Protein AF-A0A1H0XN33-F1 (afdb_monomer)

Foldseek 3Di:
DDDPPDPPPPCPPLLCVQQPPDDPVSLQVSLLVLLCCLQVHDLAPVSNVSNVSVVVCCVVPNCVSNLVSLVSYDCLGSSNLVNLLVVLLVVLVVCLQLLLQLLQQLCVVVVVLCVLLPQDPPRHSVSSNVSSVVLVVCSNVNVVLSSLSSQLSSLLSSLRSLLVVLVPDDPVCNDPVVVVSNVVSVVSNSSSVSSNSNSVVVVVVVVVVVVDPPVVSVVVSVVVNVVVVVVVVVVVPPDDDDDDDDDDDDDDDDDDD

Solvent-accessible surface area (backbone atoms only — not comparable to full-atom values): 14020 Å² total; per-residue (Å²): 135,83,76,81,81,70,80,75,89,66,61,62,67,67,52,40,71,59,32,49,90,64,56,75,65,51,30,42,50,32,23,40,49,54,40,44,37,64,57,75,46,57,82,49,72,69,42,41,53,52,43,52,49,55,50,50,48,29,72,76,67,32,64,63,60,60,34,60,59,12,65,84,31,57,60,66,36,64,15,16,27,54,26,50,52,50,53,53,40,52,52,35,72,75,38,26,62,62,44,18,52,20,32,56,54,6,32,79,79,34,56,71,37,39,68,55,33,57,60,51,87,77,57,39,40,65,38,49,46,50,40,50,52,48,35,56,50,26,34,79,69,58,44,43,41,61,26,26,43,21,52,17,23,41,30,40,24,28,22,48,9,46,51,50,56,54,72,72,47,62,79,93,59,40,66,73,55,38,54,52,50,50,54,51,25,52,50,29,42,52,51,16,54,25,20,42,49,27,23,53,50,50,50,50,54,58,54,52,54,72,70,52,58,73,69,62,56,55,51,51,48,55,51,51,55,52,50,53,54,56,50,55,60,64,65,69,71,79,81,84,92,87,85,84,88,84,86,80,90,83,86,87,89,85,92,85,136

pLDDT: mean 74.69, std 16.42, range [34.97, 95.69]

Radius of gyration: 27.7 Å; Cα contacts (8 Å, |Δi|>4): 250; chains: 1; bounding box: 95×48×85 Å

Sequence (257 aa):
MERPRRPAYLETGALDALRGGGDPAEREESAQATARLLVQGARSARDAEVVARLVRLADEHGLEVLAQLWADAPPDSLAGALWRLYALRQWVHADPLGASRQFAEGRRRAPVLEAVAGVADPPGPDEVRALVDAVLHGVARGDVATTFERAAAFARVVAVGRAALAADAPAEHARAEGDDVTRSAVRLVRTAEHLEAAARQLRLELGSDFVRPREERATATAADDAADDAADDAEGHTGDGAGDDRGADGTPPPPGG

Secondary structure (DSSP, 8-state):
-PPP-PPP---HHHHHHHH-SS-HHHHHHHHHHHHHHHHH--SSHHHHHHHHHHHHHHHHH-HHHHHHHHTTS-TTSHHHHHHHHHHHHHHHHH-HHHHHHHHHHHHTT-HHHHHHHT--SS--HHHHHHHHHHHHHHHHTT-HHHHHHHHHHHHHHHHHHHHHHHHTS-GGGHHHHHHHHHHHHHHHHHHHHHHHHHHHHHHHHHHHHHHS-HHHHHHHHHHHHHHHHHHHHHHTTSS------------------

Mean predicted aligned error: 13.96 Å

Structure (mmCIF, N/CA/C/O backbone):
data_AF-A0A1H0XN33-F1
#
_entry.id   AF-A0A1H0XN33-F1
#
loop_
_atom_site.group_PDB
_atom_site.id
_atom_site.type_symbol
_atom_site.label_atom_id
_atom_site.label_alt_id
_atom_site.label_comp_id
_atom_site.label_asym_id
_atom_site.label_entity_id
_atom_site.label_seq_id
_atom_site.pdbx_PDB_ins_code
_atom_site.Cartn_x
_atom_site.Cartn_y
_atom_site.Cartn_z
_atom_site.occupancy
_atom_site.B_iso_or_equiv
_atom_site.auth_seq_id
_atom_site.auth_comp_id
_atom_site.auth_asym_id
_atom_site.auth_atom_id
_atom_site.pdbx_PDB_model_num
ATOM 1 N N . MET A 1 1 ? -7.621 15.010 -26.216 1.00 36.06 1 MET A N 1
ATOM 2 C CA . MET A 1 1 ? -6.904 15.644 -25.091 1.00 36.06 1 MET A CA 1
ATOM 3 C C . MET A 1 1 ? -7.826 15.598 -23.896 1.00 36.06 1 MET A C 1
ATOM 5 O O . MET A 1 1 ? -8.802 16.337 -23.846 1.00 36.06 1 MET A O 1
ATOM 9 N N . GLU A 1 2 ? -7.597 14.616 -23.034 1.00 38.72 2 GLU A N 1
ATOM 10 C CA . GLU A 1 2 ? -8.441 14.328 -21.882 1.00 38.72 2 GLU A CA 1
ATOM 11 C C . GLU A 1 2 ? -8.182 15.378 -20.805 1.00 38.72 2 GLU A C 1
ATOM 13 O O . GLU A 1 2 ? -7.040 15.675 -20.453 1.00 38.72 2 GLU A O 1
ATOM 18 N N . ARG A 1 3 ? -9.256 16.036 -20.378 1.00 36.81 3 ARG A N 1
ATOM 19 C CA . ARG A 1 3 ? -9.214 17.137 -19.422 1.00 36.81 3 ARG A CA 1
ATOM 20 C C . ARG A 1 3 ? -8.734 16.564 -18.081 1.00 36.81 3 ARG A C 1
ATOM 22 O O . ARG A 1 3 ? -9.338 15.590 -17.630 1.00 36.81 3 ARG A O 1
ATOM 29 N N . PRO A 1 4 ? -7.698 17.122 -17.432 1.00 47.50 4 PRO A N 1
ATOM 30 C CA . PRO A 1 4 ? -7.262 16.628 -16.133 1.00 47.50 4 PRO A CA 1
ATOM 31 C C . PRO A 1 4 ? -8.442 16.684 -15.159 1.00 47.50 4 PRO A C 1
ATOM 33 O O . PRO A 1 4 ? -9.059 17.741 -14.984 1.00 47.50 4 PRO A O 1
ATOM 36 N N . ARG A 1 5 ? -8.794 15.528 -14.577 1.00 48.06 5 ARG A N 1
ATOM 37 C CA . ARG A 1 5 ? -9.794 15.441 -13.511 1.00 48.06 5 ARG A CA 1
ATOM 38 C C . ARG A 1 5 ? -9.295 16.304 -12.361 1.00 48.06 5 ARG A C 1
ATOM 40 O O . ARG A 1 5 ? -8.296 15.994 -11.722 1.00 48.06 5 ARG A O 1
ATOM 47 N N . ARG A 1 6 ? -9.970 17.432 -12.154 1.00 34.97 6 ARG A N 1
ATOM 48 C CA . ARG A 1 6 ? -9.789 18.281 -10.980 1.00 34.97 6 ARG A CA 1
ATOM 49 C C . ARG A 1 6 ? -10.105 17.410 -9.755 1.00 34.97 6 ARG A C 1
ATOM 51 O O . ARG A 1 6 ? -11.133 16.731 -9.812 1.00 34.97 6 ARG A O 1
ATOM 58 N N . PRO A 1 7 ? -9.270 17.390 -8.700 1.00 43.16 7 PRO A N 1
ATOM 59 C CA . PRO A 1 7 ? -9.585 16.629 -7.501 1.00 43.16 7 PRO A CA 1
ATOM 60 C C . PRO A 1 7 ? -10.948 17.102 -7.008 1.00 43.16 7 PRO A C 1
ATOM 62 O O . PRO A 1 7 ? -11.172 18.312 -6.877 1.00 43.16 7 PRO A O 1
ATOM 65 N N . ALA A 1 8 ? -11.877 16.167 -6.829 1.00 51.16 8 ALA A N 1
ATOM 66 C CA . ALA A 1 8 ? -13.108 16.469 -6.132 1.00 51.16 8 ALA A CA 1
ATOM 67 C C . ALA A 1 8 ? -12.698 16.981 -4.748 1.00 51.16 8 ALA A C 1
ATOM 69 O O . ALA A 1 8 ? -11.945 16.319 -4.037 1.00 51.16 8 ALA A O 1
ATOM 70 N N . TYR A 1 9 ? -13.135 18.191 -4.408 1.00 46.75 9 TYR A N 1
ATOM 71 C CA . TYR A 1 9 ? -13.193 18.651 -3.027 1.00 46.75 9 TYR A CA 1
ATOM 72 C C . TYR A 1 9 ? -14.138 17.683 -2.296 1.00 46.75 9 TYR A C 1
ATOM 74 O O . TYR A 1 9 ? -15.341 17.918 -2.241 1.00 46.75 9 TYR A O 1
ATOM 82 N N . LEU A 1 10 ? -13.626 16.523 -1.883 1.00 47.12 10 LEU A N 1
ATOM 83 C CA . LEU A 1 10 ? -14.387 15.501 -1.174 1.00 47.12 10 LEU A CA 1
ATOM 84 C C . LEU A 1 10 ? -14.546 15.943 0.277 1.00 47.12 10 LEU A C 1
ATOM 86 O O . LEU A 1 10 ? -13.590 16.410 0.891 1.00 47.12 10 LEU A O 1
ATOM 90 N N . GLU A 1 11 ? -15.785 15.822 0.750 1.00 53.06 11 GLU A N 1
ATOM 91 C CA . GLU A 1 11 ? -16.299 15.982 2.111 1.00 53.06 11 GLU A CA 1
ATOM 92 C C . GLU A 1 11 ? -15.267 16.303 3.200 1.00 53.06 11 GLU A C 1
ATOM 94 O O . GLU A 1 11 ? -14.913 15.468 4.035 1.00 53.06 11 GLU A O 1
ATOM 99 N N . THR A 1 12 ? -14.839 17.564 3.245 1.00 55.31 12 THR A N 1
ATOM 100 C CA . THR A 1 12 ? -14.015 18.100 4.333 1.00 55.31 12 THR A CA 1
ATOM 101 C C . THR A 1 12 ? -14.648 17.789 5.696 1.00 55.31 12 THR A C 1
ATOM 103 O O . THR A 1 12 ? -13.951 17.363 6.599 1.00 55.31 12 THR A O 1
ATOM 106 N N . GLY A 1 13 ? -15.982 17.832 5.818 1.00 56.66 13 GLY A N 1
ATOM 107 C CA . GLY A 1 13 ? -16.675 17.557 7.083 1.00 56.66 13 GLY A CA 1
ATOM 108 C C . GLY A 1 13 ? -16.577 16.114 7.605 1.00 56.66 13 GLY A C 1
ATOM 109 O O . GLY A 1 13 ? -16.401 15.921 8.806 1.00 56.66 13 GLY A O 1
ATOM 110 N N . ALA A 1 14 ? -16.672 15.092 6.744 1.00 59.72 14 ALA A N 1
ATOM 111 C CA . ALA A 1 14 ? -16.605 13.695 7.187 1.00 59.72 14 ALA A CA 1
ATOM 112 C C . ALA A 1 14 ? -15.178 13.295 7.586 1.00 59.72 14 ALA A C 1
ATOM 114 O O . ALA A 1 14 ? -14.989 12.613 8.595 1.00 59.72 14 ALA A O 1
ATOM 115 N N . LEU A 1 15 ? -14.187 13.764 6.821 1.00 62.31 15 LEU A N 1
ATOM 116 C CA . LEU A 1 15 ? -12.768 13.584 7.116 1.00 62.31 15 LEU A CA 1
ATOM 117 C C . LEU A 1 15 ? -12.312 14.402 8.326 1.00 62.31 15 LEU A C 1
ATOM 119 O O . LEU A 1 15 ? -11.560 13.874 9.136 1.00 62.31 15 LEU A O 1
ATOM 123 N N . ASP A 1 16 ? -12.763 15.646 8.484 1.00 67.12 16 ASP A N 1
ATOM 124 C CA . ASP A 1 16 ? -12.385 16.498 9.621 1.00 67.12 16 ASP A CA 1
ATOM 125 C C . ASP A 1 16 ? -12.958 15.963 10.936 1.00 67.12 16 ASP A C 1
ATOM 127 O O . ASP A 1 16 ? -12.271 15.968 11.956 1.00 67.12 16 ASP A O 1
ATOM 131 N N . ALA A 1 17 ? -14.175 15.409 10.903 1.00 65.50 17 ALA A N 1
ATOM 132 C CA . ALA A 1 17 ? -14.757 14.720 12.053 1.00 65.50 17 ALA A CA 1
ATOM 133 C C . ALA A 1 17 ? -13.954 13.474 12.470 1.00 65.50 17 ALA A C 1
ATOM 135 O O . ALA A 1 17 ? -13.960 13.116 13.643 1.00 65.50 17 ALA A O 1
ATOM 136 N N . LEU A 1 18 ? -13.273 12.814 11.525 1.00 63.72 18 LEU A N 1
ATOM 137 C CA . LEU A 1 18 ? -12.385 11.681 11.800 1.00 63.72 18 LEU A CA 1
ATOM 138 C C . LEU A 1 18 ? -10.990 12.144 12.237 1.00 63.72 18 LEU A C 1
ATOM 140 O O . LEU A 1 18 ? -10.456 11.597 13.193 1.00 63.72 18 LEU A O 1
ATOM 144 N N . ARG A 1 19 ? -10.411 13.156 11.578 1.00 65.56 19 ARG A N 1
ATOM 145 C CA . ARG A 1 19 ? -9.060 13.693 11.836 1.00 65.56 19 ARG A CA 1
ATOM 146 C C . ARG A 1 19 ? -8.909 14.380 13.191 1.00 65.56 19 ARG A C 1
ATOM 148 O O . ARG A 1 19 ? -7.787 14.464 13.673 1.00 65.56 19 ARG A O 1
ATOM 155 N N . GLY A 1 20 ? -10.004 14.864 13.774 1.00 58.66 20 GLY A N 1
ATOM 156 C CA . GLY A 1 20 ? -9.951 15.778 14.911 1.00 58.66 20 GLY A CA 1
ATOM 157 C C . GLY A 1 20 ? -9.587 17.184 14.430 1.00 58.66 20 GLY A C 1
ATOM 158 O O . GLY A 1 20 ? -8.596 17.394 13.728 1.00 58.66 20 GLY A O 1
ATOM 159 N N . GLY A 1 21 ? -10.432 18.164 14.742 1.00 57.47 21 GLY A N 1
ATOM 160 C CA . GLY A 1 21 ? -10.188 19.561 14.393 1.00 57.47 21 GLY A CA 1
ATOM 161 C C . GLY A 1 21 ? -9.172 20.182 15.345 1.00 57.47 21 GLY A C 1
ATOM 162 O O . GLY A 1 21 ? -9.578 20.862 16.281 1.00 57.47 21 GLY A O 1
ATOM 163 N N . GLY A 1 22 ? -7.878 19.956 15.111 1.00 63.69 22 GLY A N 1
ATOM 164 C CA . GLY A 1 22 ? -6.835 20.426 16.020 1.00 63.69 22 GLY A CA 1
ATOM 165 C C . GLY A 1 22 ? -5.423 20.476 15.446 1.00 63.69 22 GLY A C 1
ATOM 166 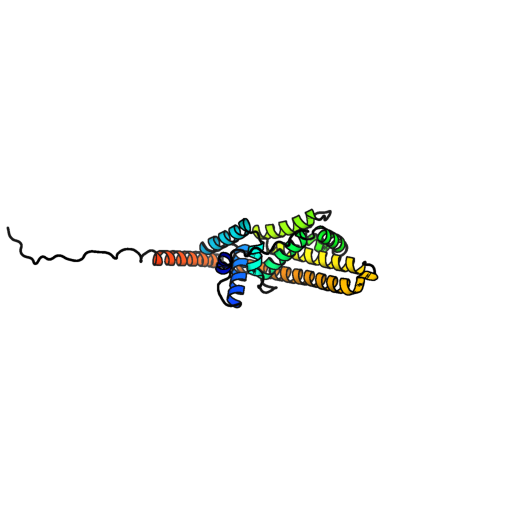O O . GLY A 1 22 ? -5.212 20.487 14.228 1.00 63.69 22 GLY A O 1
ATOM 167 N N . ASP A 1 23 ? -4.449 20.607 16.345 1.00 79.75 23 ASP A N 1
ATOM 168 C CA . ASP A 1 23 ? -3.036 20.806 16.021 1.00 79.75 23 ASP A CA 1
ATOM 169 C C . ASP A 1 23 ? -2.400 19.568 15.329 1.00 79.75 23 ASP A C 1
ATOM 171 O O . ASP A 1 23 ? -3.045 18.530 15.160 1.00 79.75 23 ASP A O 1
ATOM 175 N N . PRO A 1 24 ? -1.154 19.645 14.818 1.00 80.12 24 PRO A N 1
ATOM 176 C CA . PRO A 1 24 ? -0.525 18.509 14.141 1.00 80.12 24 PRO A CA 1
ATOM 177 C C . PRO A 1 24 ? -0.445 17.225 14.980 1.00 80.12 24 PRO A C 1
ATOM 179 O O . PRO A 1 24 ? -0.540 16.147 14.400 1.00 80.12 24 PRO A O 1
ATOM 182 N N . ALA A 1 25 ? -0.304 17.327 16.305 1.00 83.94 25 ALA A N 1
ATOM 183 C CA . ALA A 1 25 ? -0.173 16.161 17.172 1.00 83.94 25 ALA A CA 1
ATOM 184 C C . ALA A 1 25 ? -1.506 15.412 17.296 1.00 83.94 25 ALA A C 1
ATOM 186 O O . ALA A 1 25 ? -1.532 14.190 17.164 1.00 83.94 25 ALA A O 1
ATOM 187 N N . GLU A 1 26 ? -2.616 16.137 17.444 1.00 82.25 26 GLU A N 1
ATOM 188 C CA . GLU A 1 26 ? -3.956 15.537 17.479 1.00 82.25 26 GLU A CA 1
ATOM 189 C C . GLU A 1 26 ? -4.294 14.816 16.164 1.00 82.25 26 GLU A C 1
ATOM 191 O O . GLU A 1 26 ? -4.856 13.717 16.168 1.00 82.25 26 GLU A O 1
ATOM 196 N N . ARG A 1 27 ? -3.886 15.387 15.022 1.00 81.69 27 ARG A N 1
ATOM 197 C CA . ARG A 1 27 ? -4.084 14.757 13.705 1.00 81.69 27 ARG A CA 1
ATOM 198 C C . ARG A 1 27 ? -3.279 13.468 13.550 1.00 81.69 27 ARG A C 1
ATOM 200 O O . ARG A 1 27 ? -3.789 12.495 12.994 1.00 81.69 27 ARG A O 1
ATOM 207 N N . GLU A 1 28 ? -2.036 13.446 14.026 1.00 85.50 28 GLU A N 1
ATOM 208 C CA . GLU A 1 28 ? -1.200 12.238 14.023 1.00 85.50 28 GLU A CA 1
ATOM 209 C C . GLU A 1 28 ? -1.765 11.154 14.950 1.00 85.50 28 GLU A C 1
ATOM 211 O O . GLU A 1 28 ? -1.820 9.980 14.568 1.00 85.50 28 GLU A O 1
ATOM 216 N N . GLU A 1 29 ? -2.231 11.537 16.141 1.00 86.31 29 GLU A N 1
ATOM 217 C CA . GLU A 1 29 ? -2.856 10.620 17.093 1.00 86.31 29 GLU A CA 1
ATOM 218 C C . GLU A 1 29 ? -4.136 10.008 16.519 1.00 86.31 29 GLU A C 1
ATOM 220 O O . GLU A 1 29 ? -4.286 8.783 16.532 1.00 86.31 29 GLU A O 1
ATOM 225 N N . SER A 1 30 ? -5.012 10.824 15.927 1.00 86.94 30 SER A N 1
ATOM 226 C CA . SER A 1 30 ? -6.216 10.345 15.241 1.00 86.94 30 SER A CA 1
ATOM 227 C C . SER A 1 30 ? -5.881 9.402 14.077 1.00 86.94 30 SER A C 1
ATOM 229 O O . SER A 1 30 ? -6.459 8.313 13.954 1.00 86.94 30 SER A O 1
ATOM 231 N N . ALA A 1 31 ? -4.905 9.762 13.238 1.00 87.75 31 ALA A N 1
ATOM 232 C CA . ALA A 1 31 ? -4.461 8.917 12.133 1.00 87.75 31 ALA A CA 1
ATOM 233 C C . ALA A 1 31 ? -3.999 7.542 12.638 1.00 87.75 31 ALA A C 1
ATOM 235 O O . ALA A 1 31 ? -4.395 6.505 12.099 1.00 87.75 31 ALA A O 1
ATOM 236 N N . GLN A 1 32 ? -3.205 7.517 13.708 1.00 88.00 32 GLN A N 1
ATOM 237 C CA . GLN A 1 32 ? -2.721 6.280 14.308 1.00 88.00 32 GLN A CA 1
ATOM 238 C C . GLN A 1 32 ? -3.840 5.489 15.005 1.00 88.00 32 GLN A C 1
ATOM 240 O O . GLN A 1 32 ? -3.864 4.260 14.905 1.00 88.00 32 GLN A O 1
ATOM 245 N N . ALA A 1 33 ? -4.776 6.154 15.685 1.00 87.44 33 ALA A N 1
ATOM 246 C CA . ALA A 1 33 ? -5.916 5.518 16.345 1.00 87.44 33 ALA A CA 1
ATOM 247 C C . ALA A 1 33 ? -6.840 4.831 15.331 1.00 87.44 33 ALA A C 1
ATOM 249 O O . ALA A 1 33 ? -7.131 3.642 15.460 1.00 87.44 33 ALA A O 1
ATOM 250 N N . THR A 1 34 ? -7.223 5.535 14.266 1.00 87.00 34 THR A N 1
ATOM 251 C CA . THR A 1 34 ? -8.056 4.974 13.189 1.00 87.00 34 THR A CA 1
ATOM 252 C C . THR A 1 34 ? -7.369 3.823 12.45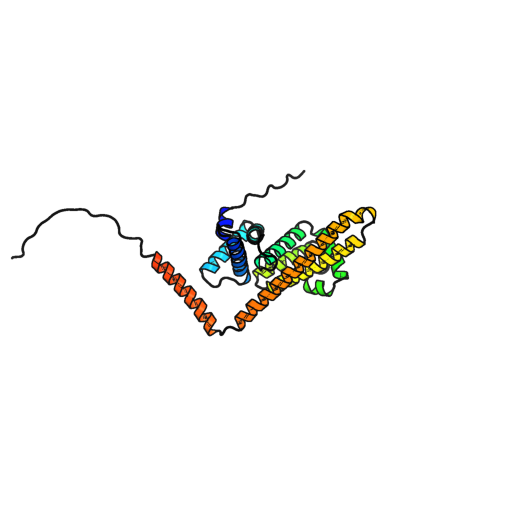2 1.00 87.00 34 THR A C 1
ATOM 254 O O . THR A 1 34 ? -8.005 2.808 12.165 1.00 87.00 34 THR A O 1
ATOM 257 N N . ALA A 1 35 ? -6.060 3.924 12.203 1.00 87.75 35 ALA A N 1
ATOM 258 C CA . ALA A 1 35 ? -5.272 2.835 11.630 1.00 87.75 35 ALA A CA 1
ATOM 259 C C . ALA A 1 35 ? -5.270 1.585 12.526 1.00 87.75 35 ALA A C 1
ATOM 261 O O . ALA A 1 35 ? -5.437 0.469 12.032 1.00 87.75 35 ALA A O 1
ATOM 262 N N . ARG A 1 36 ? -5.112 1.758 13.845 1.00 87.12 36 ARG A N 1
ATOM 263 C CA . ARG A 1 36 ? -5.167 0.647 14.809 1.00 87.12 36 ARG A CA 1
ATOM 264 C C . ARG A 1 36 ? -6.539 -0.007 14.842 1.00 87.12 36 ARG A C 1
ATOM 266 O O . ARG A 1 36 ? -6.595 -1.228 14.762 1.00 87.12 36 ARG A O 1
ATOM 273 N N . LEU A 1 37 ? -7.614 0.778 14.893 1.00 85.50 37 LEU A N 1
ATOM 274 C CA . LEU A 1 37 ? -8.985 0.257 14.900 1.00 85.50 37 LEU A CA 1
ATOM 275 C C . LEU A 1 37 ? -9.283 -0.610 13.672 1.00 85.50 37 LEU A C 1
ATOM 277 O O . LEU A 1 37 ? -9.865 -1.683 13.800 1.00 85.50 37 LEU A O 1
ATOM 281 N N . LEU A 1 38 ? -8.827 -0.195 12.487 1.00 81.00 38 LEU A N 1
ATOM 282 C CA . LEU A 1 38 ? -9.003 -0.987 11.265 1.00 81.00 38 LEU A CA 1
ATOM 283 C C . LEU A 1 38 ? -8.190 -2.286 11.253 1.00 81.00 38 LEU A C 1
ATOM 285 O O . LEU A 1 38 ? -8.623 -3.269 10.661 1.00 81.00 38 LEU A O 1
ATOM 289 N N . VAL A 1 39 ? -7.004 -2.288 11.861 1.00 82.25 39 VAL A N 1
ATOM 290 C CA . VAL A 1 39 ? -6.066 -3.422 11.812 1.00 82.25 39 VAL A CA 1
ATOM 291 C C . VAL A 1 39 ? -6.323 -4.435 12.923 1.00 82.25 39 VAL A C 1
ATOM 293 O O . VAL A 1 39 ? -6.240 -5.639 12.691 1.00 82.25 39 VAL A O 1
ATOM 296 N N . GLN A 1 40 ? -6.588 -3.952 14.133 1.00 80.19 40 GLN A N 1
ATOM 297 C CA . GLN A 1 40 ? -6.748 -4.767 15.339 1.00 80.19 40 GLN A CA 1
ATOM 298 C C . GLN A 1 40 ? -8.221 -5.089 15.622 1.00 80.19 40 GLN A C 1
ATOM 300 O O . GLN A 1 40 ? -8.506 -6.008 16.388 1.00 80.19 40 GLN A O 1
ATOM 305 N N . GLY A 1 41 ? -9.145 -4.385 14.966 1.00 74.12 41 GLY A N 1
ATOM 306 C CA . GLY A 1 41 ? -10.577 -4.513 15.189 1.00 74.12 41 GLY A CA 1
ATOM 307 C C . GLY A 1 41 ? -11.065 -3.681 16.372 1.00 74.12 41 GLY A C 1
ATOM 308 O O . GLY A 1 41 ? -10.289 -3.104 17.136 1.00 74.12 41 GLY A O 1
ATOM 309 N N . ALA A 1 42 ? -12.388 -3.615 16.498 1.00 80.12 42 ALA A N 1
ATOM 310 C CA . ALA A 1 42 ? -13.051 -2.907 17.578 1.00 80.12 42 ALA A CA 1
ATOM 311 C C . ALA A 1 42 ? -12.942 -3.665 18.904 1.00 80.12 42 ALA A C 1
ATOM 313 O O . ALA A 1 42 ? -13.091 -4.890 18.929 1.00 80.12 42 ALA A O 1
ATOM 314 N N . ARG A 1 43 ? -12.707 -2.937 20.001 1.00 79.06 43 ARG A N 1
ATOM 315 C CA . ARG A 1 43 ? -12.659 -3.504 21.359 1.00 79.06 43 ARG A CA 1
ATOM 316 C C . ARG A 1 43 ? -13.840 -3.082 22.235 1.00 79.06 43 ARG A C 1
ATOM 318 O O . ARG A 1 43 ? -14.044 -3.712 23.264 1.00 79.06 43 ARG A O 1
ATOM 325 N N . SER A 1 44 ? -14.605 -2.083 21.796 1.00 81.75 44 SER A N 1
ATOM 326 C CA . SER A 1 44 ? -15.837 -1.577 22.412 1.00 81.75 44 SER A CA 1
ATOM 327 C C . SER A 1 44 ? -16.934 -1.358 21.357 1.00 81.75 44 SER A C 1
ATOM 329 O O . SER A 1 44 ? -16.676 -1.406 20.146 1.00 81.75 44 SER A O 1
ATOM 331 N N . ALA A 1 45 ? -18.167 -1.085 21.796 1.00 79.38 45 ALA A N 1
ATOM 332 C CA . ALA A 1 45 ? -19.270 -0.723 20.899 1.00 79.38 45 ALA A CA 1
ATOM 333 C C . ALA A 1 45 ? -18.972 0.564 20.107 1.00 79.38 45 ALA A C 1
ATOM 335 O O . ALA A 1 45 ? -19.178 0.616 18.890 1.00 79.38 45 ALA A O 1
ATOM 336 N N . ARG A 1 46 ? -18.391 1.568 20.774 1.00 82.19 46 ARG A N 1
ATOM 337 C CA . ARG A 1 46 ? -17.946 2.821 20.155 1.00 82.19 46 ARG A CA 1
ATOM 338 C C . ARG A 1 46 ? -16.894 2.595 19.071 1.00 82.19 46 ARG A C 1
ATOM 340 O O . ARG A 1 46 ? -16.996 3.153 17.977 1.00 82.19 46 ARG A O 1
ATOM 347 N N . ASP A 1 47 ? -15.905 1.742 19.336 1.00 81.88 47 ASP A N 1
ATOM 348 C CA . ASP A 1 47 ? -14.897 1.373 18.340 1.00 81.88 47 ASP A CA 1
ATOM 349 C C . ASP A 1 47 ? -15.545 0.734 17.101 1.00 81.88 47 ASP A C 1
ATOM 351 O O . ASP A 1 47 ? -15.148 1.012 15.966 1.00 81.88 47 ASP A O 1
ATOM 355 N N . ALA A 1 48 ? -16.558 -0.115 17.305 1.00 78.31 48 ALA A N 1
ATOM 356 C CA . ALA A 1 48 ? -17.255 -0.803 16.222 1.00 78.31 48 ALA A CA 1
ATOM 357 C C . ALA A 1 48 ? -18.017 0.177 15.323 1.00 78.31 48 ALA A C 1
ATOM 359 O O . ALA A 1 48 ? -18.006 0.021 14.099 1.00 78.31 48 ALA A O 1
ATOM 360 N N . GLU A 1 49 ? -18.617 1.219 15.899 1.00 83.00 49 GLU A N 1
ATOM 361 C CA . GLU A 1 49 ? -19.267 2.283 15.136 1.00 83.00 49 GLU A CA 1
ATOM 362 C C . GLU A 1 49 ? -18.262 3.055 14.267 1.00 83.00 49 GLU A C 1
ATOM 364 O O . GLU A 1 49 ? -18.506 3.277 13.073 1.00 83.00 49 GLU A O 1
ATOM 369 N N . VAL A 1 50 ? -17.101 3.408 14.832 1.00 83.31 50 VAL A N 1
ATOM 370 C CA . VAL A 1 50 ? -16.024 4.100 14.105 1.00 83.31 50 VAL A CA 1
ATOM 371 C C . VAL A 1 50 ? -15.497 3.236 12.961 1.00 83.31 50 VAL A C 1
ATOM 373 O O . VAL A 1 50 ? -15.394 3.717 11.831 1.00 83.31 50 VAL A O 1
ATOM 376 N N . VAL A 1 51 ? -15.217 1.953 13.210 1.00 81.88 51 VAL A N 1
ATOM 377 C CA . 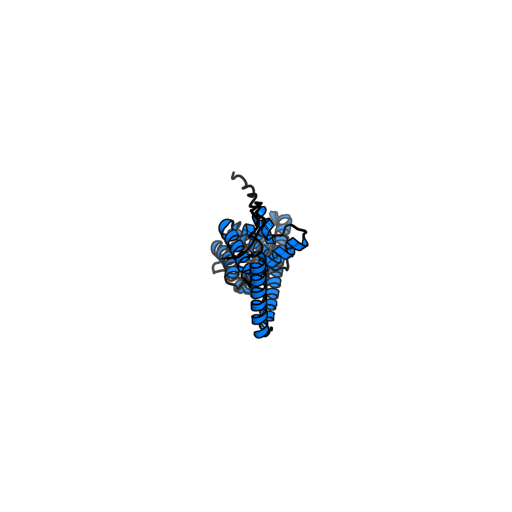VAL A 1 51 ? -14.784 1.006 12.169 1.00 81.88 51 VAL A CA 1
ATOM 378 C C . VAL A 1 51 ? -15.840 0.888 11.075 1.00 81.88 51 VAL A C 1
ATOM 380 O O . VAL A 1 51 ? -15.510 1.002 9.895 1.00 81.88 51 VAL A O 1
ATOM 383 N N . ALA A 1 52 ? -17.115 0.730 11.436 1.00 80.06 52 ALA A N 1
ATOM 384 C CA . ALA A 1 52 ? -18.198 0.647 10.463 1.00 80.06 52 ALA A CA 1
ATOM 385 C C . ALA A 1 52 ? -18.292 1.920 9.609 1.00 80.06 52 ALA A C 1
ATOM 387 O O . ALA A 1 52 ? -18.529 1.839 8.404 1.00 80.06 52 ALA A O 1
ATOM 388 N N . ARG A 1 53 ? -18.073 3.100 10.201 1.00 84.38 53 ARG A N 1
ATOM 389 C CA . ARG A 1 53 ? -18.032 4.372 9.469 1.00 84.38 53 ARG A CA 1
ATOM 390 C C . ARG A 1 53 ? -16.836 4.457 8.522 1.00 84.38 53 ARG A C 1
ATOM 392 O O . ARG A 1 53 ? -17.015 4.886 7.386 1.00 84.38 53 ARG A O 1
ATOM 399 N N . LEU A 1 54 ? -15.649 4.030 8.955 1.00 80.94 54 LEU A N 1
ATOM 400 C CA . LEU A 1 54 ? -14.445 3.991 8.115 1.00 80.94 54 LEU A CA 1
ATOM 401 C C . LEU A 1 54 ? -14.616 3.043 6.921 1.00 80.94 54 LEU A C 1
ATOM 403 O O . LEU A 1 54 ? -14.248 3.398 5.802 1.00 80.94 54 LEU A O 1
ATOM 407 N N . VAL A 1 55 ? -15.209 1.866 7.142 1.00 80.19 55 VAL A N 1
ATOM 408 C CA . VAL A 1 55 ? -15.506 0.895 6.079 1.00 80.19 55 VAL A CA 1
ATOM 409 C C . VAL A 1 55 ? -16.521 1.466 5.091 1.00 80.19 55 VAL A C 1
ATOM 411 O O . VAL A 1 55 ? -16.239 1.484 3.899 1.00 80.19 55 VAL A O 1
ATOM 414 N N . ARG A 1 56 ? -17.642 2.031 5.566 1.00 78.75 56 ARG A N 1
ATOM 415 C CA . ARG A 1 56 ? -18.627 2.685 4.682 1.00 78.75 56 ARG A CA 1
ATOM 416 C C . ARG A 1 56 ? -18.003 3.799 3.845 1.00 78.75 56 ARG A C 1
ATOM 418 O O . ARG A 1 56 ? -18.256 3.884 2.650 1.00 78.75 56 ARG A O 1
ATOM 425 N N . LEU A 1 57 ? -17.149 4.621 4.454 1.00 79.50 57 LEU A N 1
ATOM 426 C CA . LEU A 1 57 ? -16.458 5.699 3.750 1.00 79.50 57 LEU A CA 1
ATOM 427 C C . LEU A 1 57 ? -15.557 5.155 2.631 1.00 79.50 57 LEU A C 1
ATOM 429 O O . LEU A 1 57 ? -15.544 5.700 1.528 1.00 79.50 57 LEU A O 1
ATOM 433 N N . ALA A 1 58 ? -14.842 4.059 2.891 1.00 78.06 58 ALA A N 1
ATOM 434 C CA . ALA A 1 58 ? -14.047 3.376 1.877 1.00 78.06 58 ALA A CA 1
ATOM 435 C C . ALA A 1 58 ? -14.900 2.724 0.779 1.00 78.06 58 ALA A C 1
ATOM 437 O O . ALA A 1 58 ? -14.492 2.748 -0.380 1.00 78.06 58 ALA A O 1
ATOM 438 N N . ASP A 1 59 ? -16.060 2.164 1.117 1.00 74.00 59 ASP A N 1
ATOM 439 C CA . ASP A 1 59 ? -16.967 1.539 0.150 1.00 74.00 59 ASP A CA 1
ATOM 440 C C . ASP A 1 59 ? -17.598 2.579 -0.786 1.00 74.00 59 ASP A C 1
ATOM 442 O O . ASP A 1 59 ? -17.695 2.364 -1.994 1.00 74.00 59 ASP A O 1
ATOM 446 N N . GLU A 1 60 ? -17.995 3.730 -0.244 1.00 77.06 60 GLU A N 1
ATOM 447 C CA . GLU A 1 60 ? -18.663 4.792 -0.999 1.00 77.06 60 GLU A CA 1
ATOM 448 C C . GLU A 1 60 ? -17.683 5.639 -1.823 1.00 77.06 60 GLU A C 1
ATOM 450 O O . GLU A 1 60 ? -17.978 6.004 -2.962 1.00 77.06 60 GLU A O 1
ATOM 455 N N . HIS A 1 61 ? -16.518 5.967 -1.257 1.00 76.88 61 HIS A N 1
ATOM 456 C CA . HIS A 1 61 ? -15.586 6.948 -1.831 1.00 76.88 61 HIS A CA 1
ATOM 457 C C . HIS A 1 61 ? -14.250 6.331 -2.271 1.00 76.88 61 HIS A C 1
ATOM 459 O O . HIS A 1 61 ? -13.399 7.011 -2.850 1.00 76.88 61 HIS A O 1
ATOM 465 N N . GLY A 1 62 ? -14.056 5.038 -2.023 1.00 77.12 62 GLY A N 1
ATOM 466 C CA . GLY A 1 62 ? -12.803 4.337 -2.256 1.00 77.12 62 GLY A CA 1
ATOM 467 C C . GLY A 1 62 ? -11.783 4.529 -1.129 1.00 77.12 62 GLY A C 1
ATOM 468 O O . GLY A 1 62 ? -11.863 5.426 -0.290 1.00 77.12 62 GLY A O 1
ATOM 469 N N . LEU A 1 63 ? -10.735 3.702 -1.163 1.00 78.00 63 LEU A N 1
ATOM 470 C CA . LEU A 1 63 ? -9.621 3.738 -0.203 1.00 78.00 63 LEU A CA 1
ATOM 471 C C . LEU A 1 63 ? -8.819 5.052 -0.220 1.00 78.00 63 LEU A C 1
ATOM 473 O O . LEU A 1 63 ? -8.018 5.285 0.683 1.00 78.00 63 LEU A O 1
ATOM 477 N N . GLU A 1 64 ? -9.011 5.905 -1.230 1.00 83.00 64 GLU A N 1
ATOM 478 C CA . GLU A 1 64 ? -8.341 7.203 -1.326 1.00 83.00 64 GLU A CA 1
ATOM 479 C C . GLU A 1 64 ? -8.656 8.099 -0.134 1.00 83.00 64 GLU A C 1
ATOM 481 O O . GLU A 1 64 ? -7.754 8.728 0.414 1.00 83.00 64 GLU A O 1
ATOM 486 N N . VAL A 1 65 ? -9.913 8.110 0.305 1.00 82.25 65 VAL A N 1
ATOM 487 C CA . VAL A 1 65 ? -10.341 8.941 1.430 1.00 82.25 65 VAL A CA 1
ATOM 488 C C . VAL A 1 65 ? -9.663 8.496 2.725 1.00 82.25 65 VAL A C 1
ATOM 490 O O . VAL A 1 65 ? -9.115 9.328 3.445 1.00 82.25 65 VAL A O 1
ATOM 493 N N . LEU A 1 66 ? -9.597 7.186 2.982 1.00 81.75 66 LEU A N 1
ATOM 494 C CA . LEU A 1 66 ? -8.858 6.658 4.132 1.00 81.75 66 LEU A CA 1
ATOM 495 C C . LEU A 1 66 ? -7.360 6.949 4.033 1.00 81.75 66 LEU A C 1
ATOM 497 O O . LEU A 1 66 ? -6.731 7.309 5.020 1.00 81.75 66 LEU A O 1
ATOM 501 N N . ALA A 1 67 ? -6.779 6.869 2.838 1.00 85.00 67 ALA A N 1
ATOM 502 C CA . ALA A 1 67 ? -5.376 7.209 2.661 1.00 85.00 67 ALA A CA 1
ATOM 503 C C . ALA A 1 67 ? -5.092 8.684 2.983 1.00 85.00 67 ALA A C 1
ATOM 505 O O . ALA A 1 67 ? -4.046 8.987 3.553 1.00 85.00 67 ALA A O 1
ATOM 506 N N . GLN A 1 68 ? -6.013 9.605 2.685 1.00 84.94 68 GLN A N 1
ATOM 507 C CA . GLN A 1 68 ? -5.847 11.006 3.079 1.00 84.94 68 GLN A CA 1
ATOM 508 C C . GLN A 1 68 ? -5.769 11.164 4.601 1.00 84.94 68 GLN A C 1
ATOM 510 O O . GLN A 1 68 ? -5.014 12.010 5.075 1.00 84.94 68 GLN A O 1
ATOM 515 N N . LEU A 1 69 ? -6.485 10.352 5.382 1.00 84.81 69 LEU A N 1
ATOM 516 C CA . LEU A 1 69 ? -6.411 10.377 6.848 1.00 84.81 69 LEU A CA 1
ATOM 517 C C . LEU A 1 69 ? -4.990 10.113 7.369 1.00 84.81 69 LEU A C 1
ATOM 519 O O . LEU A 1 69 ? -4.597 10.674 8.384 1.00 84.81 69 LEU A O 1
ATOM 523 N N . TRP A 1 70 ? -4.203 9.316 6.646 1.00 89.06 70 TRP A N 1
ATOM 524 C CA . TRP A 1 70 ? -2.872 8.876 7.069 1.00 89.06 70 TRP A CA 1
ATOM 525 C C . TRP A 1 70 ? -1.713 9.562 6.342 1.00 89.06 70 TRP A C 1
ATOM 527 O O . TRP A 1 70 ? -0.557 9.227 6.592 1.00 89.06 70 TRP A O 1
ATOM 537 N N . ALA A 1 71 ? -1.996 10.496 5.431 1.00 86.75 71 ALA A N 1
ATOM 538 C CA . ALA A 1 71 ? -0.987 11.079 4.545 1.00 86.75 71 ALA A CA 1
ATOM 539 C C . ALA A 1 71 ? 0.141 11.815 5.290 1.00 86.75 71 ALA A C 1
ATOM 541 O O . ALA A 1 71 ? 1.288 11.771 4.847 1.00 86.75 71 ALA A O 1
ATOM 542 N N . ASP A 1 72 ? -0.182 12.432 6.429 1.00 86.75 72 ASP A N 1
ATOM 543 C CA . ASP A 1 72 ? 0.766 13.180 7.261 1.00 86.75 72 ASP A CA 1
ATOM 544 C C . ASP A 1 72 ? 1.398 12.319 8.374 1.00 86.75 72 ASP A C 1
ATOM 546 O O . ASP A 1 72 ? 2.227 12.811 9.135 1.00 86.75 72 ASP A O 1
ATOM 550 N N . ALA A 1 73 ? 1.029 11.037 8.491 1.00 89.38 73 ALA A N 1
ATOM 551 C CA . ALA A 1 73 ? 1.480 10.197 9.595 1.00 89.38 73 ALA A CA 1
ATOM 552 C C . ALA A 1 73 ? 2.986 9.857 9.504 1.00 89.38 73 ALA A C 1
ATOM 554 O O . ALA A 1 73 ? 3.511 9.650 8.397 1.00 89.38 73 ALA A O 1
ATOM 555 N N . PRO A 1 74 ? 3.682 9.702 10.652 1.00 89.12 74 PRO A N 1
ATOM 556 C CA . PRO A 1 74 ? 5.087 9.311 10.681 1.00 89.12 74 PRO A CA 1
ATOM 557 C C . PRO A 1 74 ? 5.350 8.033 9.874 1.00 89.12 74 PRO A C 1
ATOM 559 O O . PRO A 1 74 ? 4.530 7.110 9.873 1.00 89.12 74 PRO A O 1
ATOM 562 N N . PRO A 1 75 ? 6.483 7.944 9.162 1.00 84.12 75 PRO A N 1
ATOM 563 C CA . PRO A 1 75 ? 6.729 6.893 8.182 1.00 84.12 75 PRO A CA 1
ATOM 564 C C . PRO A 1 75 ? 6.805 5.480 8.772 1.00 84.12 75 PRO A C 1
ATOM 566 O O . PRO A 1 75 ? 6.463 4.519 8.088 1.00 84.12 75 PRO A O 1
ATOM 569 N N . ASP A 1 76 ? 7.265 5.375 10.010 1.00 81.81 76 ASP A N 1
ATOM 570 C CA . ASP A 1 76 ? 7.427 4.169 10.819 1.00 81.81 76 ASP A CA 1
ATOM 571 C C . ASP A 1 76 ? 6.187 3.829 11.663 1.00 81.81 76 ASP A C 1
ATOM 573 O O . ASP A 1 76 ? 6.156 2.789 12.317 1.00 81.81 76 ASP A O 1
ATOM 577 N N . SER A 1 77 ? 5.145 4.665 11.615 1.00 89.56 77 SER A N 1
ATOM 578 C CA . SER A 1 77 ? 3.856 4.398 12.255 1.00 89.56 77 SER A CA 1
ATOM 579 C C . SER A 1 77 ? 2.993 3.417 11.447 1.00 89.56 77 SER A C 1
ATOM 581 O O . SER A 1 77 ? 3.203 3.192 10.251 1.00 89.56 77 SER A O 1
ATOM 583 N N . LEU A 1 78 ? 1.960 2.864 12.089 1.00 89.50 78 LEU A N 1
ATOM 584 C CA . LEU A 1 78 ? 1.003 1.974 11.426 1.00 89.50 78 LEU A CA 1
ATOM 585 C C . LEU A 1 78 ? 0.210 2.725 10.349 1.00 89.50 78 LEU A C 1
ATOM 587 O O . LEU A 1 78 ? 0.072 2.231 9.230 1.00 89.50 78 LEU A O 1
ATOM 591 N N . ALA A 1 79 ? -0.255 3.935 10.664 1.00 90.62 79 ALA A N 1
ATOM 592 C CA . ALA A 1 79 ? -0.925 4.808 9.705 1.00 90.62 79 ALA A CA 1
ATOM 593 C C . ALA A 1 79 ? -0.022 5.112 8.496 1.00 90.62 79 ALA A C 1
ATOM 595 O O . ALA A 1 79 ? -0.427 4.938 7.344 1.00 90.62 79 ALA A O 1
ATOM 596 N N . GLY A 1 80 ? 1.244 5.459 8.741 1.00 92.00 80 GLY A N 1
ATOM 597 C CA . GLY A 1 80 ? 2.223 5.710 7.684 1.00 92.00 80 GLY A CA 1
ATOM 598 C C . GLY A 1 80 ? 2.508 4.483 6.809 1.00 92.00 80 GLY A C 1
ATOM 599 O O . GLY A 1 80 ? 2.721 4.622 5.597 1.00 92.00 80 GLY A O 1
ATOM 600 N N . ALA A 1 81 ? 2.490 3.279 7.384 1.00 92.31 81 ALA A N 1
ATOM 601 C CA . ALA A 1 81 ? 2.621 2.025 6.646 1.00 92.31 81 ALA A CA 1
A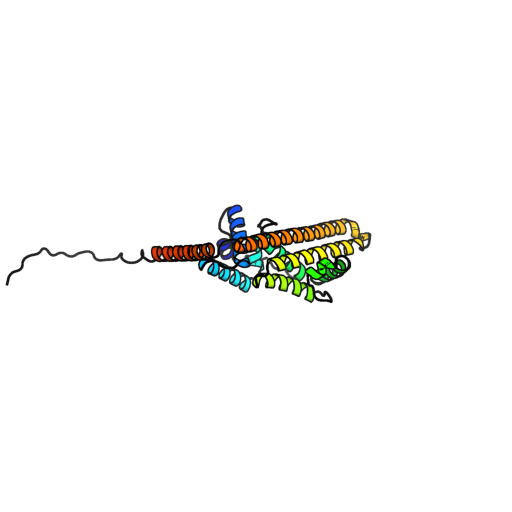TOM 602 C C . ALA A 1 81 ? 1.393 1.738 5.765 1.00 92.31 81 ALA A C 1
ATOM 604 O O . ALA A 1 81 ? 1.555 1.398 4.590 1.00 92.31 81 ALA A O 1
ATOM 605 N N . LEU A 1 82 ? 0.175 1.946 6.279 1.00 89.38 82 LEU A N 1
ATOM 606 C CA . LEU A 1 82 ? -1.064 1.811 5.500 1.00 89.38 82 LEU A CA 1
ATOM 607 C C . LEU A 1 82 ? -1.113 2.806 4.334 1.00 89.38 82 LEU A C 1
ATOM 609 O O . LEU A 1 82 ? -1.454 2.425 3.211 1.00 89.38 82 LEU A O 1
ATOM 613 N N . TRP A 1 83 ? -0.688 4.054 4.552 1.00 92.00 83 TRP A N 1
ATOM 614 C CA . TRP A 1 83 ? -0.566 5.035 3.471 1.00 92.00 83 TRP A CA 1
ATOM 615 C C . TRP A 1 83 ? 0.425 4.587 2.390 1.00 92.00 83 TRP A C 1
ATOM 617 O O . TRP A 1 83 ? 0.127 4.666 1.199 1.00 92.00 83 TRP A O 1
ATOM 627 N N . ARG A 1 84 ? 1.596 4.061 2.776 1.00 93.00 84 ARG A N 1
ATOM 628 C CA . ARG A 1 84 ? 2.598 3.530 1.828 1.00 93.00 84 ARG A CA 1
ATOM 629 C C . ARG A 1 84 ? 2.065 2.357 1.024 1.00 93.00 84 ARG A C 1
ATOM 631 O O . ARG A 1 84 ? 2.354 2.265 -0.168 1.00 93.00 84 ARG A O 1
ATOM 638 N N . LEU A 1 85 ? 1.288 1.486 1.661 1.00 89.50 85 LEU A N 1
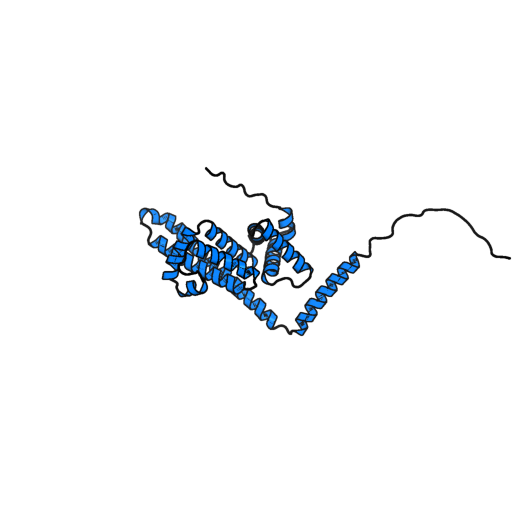ATOM 639 C CA . LEU A 1 85 ? 0.629 0.371 0.997 1.00 89.50 85 LEU A CA 1
ATOM 640 C C . LEU A 1 85 ? -0.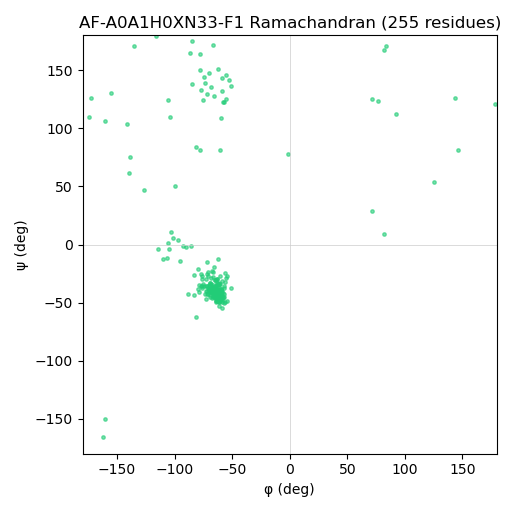354 0.869 -0.068 1.00 89.50 85 LEU A C 1
ATOM 642 O O . LEU A 1 85 ? -0.318 0.415 -1.212 1.00 89.50 85 LEU A O 1
ATOM 646 N N . TYR A 1 86 ? -1.168 1.865 0.282 1.00 88.88 86 TYR A N 1
ATOM 647 C CA . TYR A 1 86 ? -2.066 2.528 -0.657 1.00 88.88 86 TYR A CA 1
ATOM 648 C C . TYR A 1 86 ? -1.309 3.223 -1.800 1.00 88.88 86 TYR A C 1
ATOM 650 O O . TYR A 1 86 ? -1.656 3.050 -2.968 1.00 88.88 86 TYR A O 1
ATOM 658 N N . ALA A 1 87 ? -0.244 3.968 -1.501 1.00 89.81 87 ALA A N 1
ATOM 659 C CA . ALA A 1 87 ? 0.555 4.663 -2.509 1.00 89.81 87 ALA A CA 1
ATOM 660 C C . ALA A 1 87 ? 1.229 3.682 -3.484 1.00 89.81 87 ALA A C 1
ATOM 662 O O . ALA A 1 87 ? 1.231 3.907 -4.696 1.00 89.81 87 ALA A O 1
ATOM 663 N N . LEU A 1 88 ? 1.752 2.563 -2.970 1.00 90.19 88 LEU A N 1
ATOM 664 C CA . LEU A 1 88 ? 2.300 1.471 -3.776 1.00 90.19 88 LEU A CA 1
ATOM 665 C C . LEU A 1 88 ? 1.229 0.888 -4.703 1.00 90.19 88 LEU A C 1
ATOM 667 O O . LEU A 1 88 ? 1.495 0.669 -5.886 1.00 90.19 88 LEU A O 1
ATOM 671 N N . ARG A 1 89 ? 0.009 0.702 -4.190 1.00 88.88 89 ARG A N 1
ATOM 672 C CA . ARG A 1 89 ? -1.129 0.236 -4.981 1.00 88.88 89 ARG A CA 1
ATOM 673 C C . ARG A 1 89 ? -1.479 1.192 -6.106 1.00 88.88 89 ARG A C 1
ATOM 675 O O . ARG A 1 89 ? -1.596 0.762 -7.251 1.00 88.88 89 ARG A O 1
ATOM 682 N N . GLN A 1 90 ? -1.609 2.476 -5.800 1.00 90.12 90 GLN A N 1
ATOM 683 C CA . GLN A 1 90 ? -1.932 3.478 -6.810 1.00 90.12 90 GLN A CA 1
ATOM 684 C C . GLN A 1 90 ? -0.867 3.546 -7.904 1.00 90.12 90 GLN A C 1
ATOM 686 O O . GLN A 1 90 ? -1.202 3.595 -9.085 1.00 90.12 90 GLN A O 1
ATOM 691 N N . TRP A 1 91 ? 0.414 3.458 -7.535 1.00 91.31 91 TRP A N 1
ATOM 692 C CA . TRP A 1 91 ? 1.500 3.397 -8.510 1.00 91.31 91 TRP A CA 1
ATOM 693 C C . TRP A 1 91 ? 1.391 2.174 -9.438 1.00 91.31 91 TRP A C 1
ATOM 695 O O . TRP A 1 91 ? 1.491 2.327 -10.655 1.00 91.31 91 TRP A O 1
ATOM 705 N N . VAL A 1 92 ? 1.132 0.980 -8.891 1.00 90.38 92 VAL A N 1
ATOM 706 C CA . VAL A 1 92 ? 0.964 -0.247 -9.692 1.00 90.38 92 VAL A CA 1
ATOM 707 C C . VAL A 1 92 ? -0.246 -0.164 -10.621 1.00 90.38 92 VAL A C 1
ATOM 709 O O . VAL A 1 92 ? -0.166 -0.590 -11.769 1.00 90.38 92 VAL A O 1
ATOM 712 N N . HIS A 1 93 ? -1.369 0.384 -10.157 1.00 88.88 93 HIS A N 1
ATOM 713 C CA . HIS A 1 93 ? -2.564 0.521 -10.994 1.00 88.88 93 HIS A CA 1
ATOM 714 C C . HIS A 1 93 ? -2.384 1.555 -12.110 1.00 88.88 93 HIS A C 1
ATOM 716 O O . HIS A 1 93 ? -2.924 1.357 -13.200 1.00 88.88 93 HIS A O 1
ATOM 722 N N . ALA A 1 94 ? -1.607 2.613 -11.861 1.00 90.31 94 ALA A N 1
ATOM 723 C CA . ALA A 1 94 ? -1.305 3.648 -12.846 1.00 90.31 94 ALA A CA 1
ATOM 724 C C . ALA A 1 94 ? -0.374 3.157 -13.971 1.00 90.31 94 ALA A C 1
ATOM 726 O O . ALA A 1 94 ? -0.577 3.532 -15.124 1.00 90.31 94 ALA A O 1
ATOM 727 N N . ASP A 1 95 ? 0.618 2.316 -13.657 1.00 91.38 95 ASP A N 1
ATOM 728 C CA . ASP A 1 95 ? 1.531 1.719 -14.644 1.00 91.38 95 ASP A CA 1
ATOM 729 C C . ASP A 1 95 ? 1.809 0.230 -14.347 1.00 91.38 95 ASP A C 1
ATOM 731 O O . ASP A 1 95 ? 2.888 -0.155 -13.878 1.00 91.38 95 ASP A O 1
ATOM 735 N N . PRO A 1 96 ? 0.839 -0.650 -14.637 1.00 89.94 96 PRO A N 1
ATOM 736 C CA . PRO A 1 96 ? 0.934 -2.079 -14.338 1.00 89.94 96 PRO A CA 1
ATOM 737 C C . PRO A 1 96 ? 1.953 -2.786 -15.248 1.00 89.94 96 PRO A C 1
ATOM 739 O O . PRO A 1 96 ? 2.551 -3.788 -14.861 1.00 89.94 96 PRO A O 1
ATOM 742 N N . LEU A 1 97 ? 2.177 -2.260 -16.460 1.00 91.94 97 LEU A N 1
ATOM 743 C CA . LEU A 1 97 ? 3.131 -2.792 -17.430 1.00 91.94 97 LEU A CA 1
ATOM 744 C C . LEU A 1 97 ? 4.559 -2.499 -16.976 1.00 91.94 97 LEU A C 1
ATOM 746 O O . LEU A 1 97 ? 5.394 -3.406 -16.969 1.00 91.94 97 LEU A O 1
ATOM 750 N N . GLY A 1 98 ? 4.842 -1.262 -16.563 1.00 92.12 98 GLY A N 1
ATOM 751 C CA . GLY A 1 98 ? 6.126 -0.901 -15.975 1.00 92.12 98 GLY A CA 1
ATOM 752 C C . GLY A 1 98 ? 6.393 -1.663 -14.681 1.00 92.12 98 GLY A C 1
ATOM 753 O O . GLY A 1 98 ? 7.489 -2.200 -14.512 1.00 92.12 98 GLY A O 1
ATOM 754 N N . ALA A 1 99 ? 5.387 -1.793 -13.810 1.00 91.00 99 ALA A N 1
ATOM 755 C CA . ALA A 1 99 ? 5.498 -2.569 -12.578 1.00 91.00 99 ALA A CA 1
ATOM 756 C C . ALA A 1 99 ? 5.804 -4.053 -12.842 1.00 91.00 99 ALA A C 1
ATOM 758 O O . ALA A 1 99 ? 6.748 -4.586 -12.261 1.00 91.00 99 ALA A O 1
ATOM 759 N N . SER A 1 100 ? 5.078 -4.702 -13.760 1.00 91.81 100 SER A N 1
ATOM 760 C CA . SER A 1 100 ? 5.325 -6.095 -14.167 1.00 91.81 100 SER A CA 1
ATOM 761 C C . SER A 1 100 ? 6.721 -6.281 -14.764 1.00 91.81 100 SER A C 1
ATOM 763 O O . SER A 1 100 ? 7.440 -7.188 -14.347 1.00 91.81 100 SER A O 1
ATOM 765 N N . ARG A 1 101 ? 7.171 -5.390 -15.658 1.00 92.44 101 ARG A N 1
ATOM 766 C CA . ARG A 1 101 ? 8.529 -5.451 -16.235 1.00 92.44 101 ARG A CA 1
ATOM 767 C C . ARG A 1 101 ? 9.617 -5.335 -15.172 1.00 92.44 101 ARG A C 1
ATOM 769 O O . ARG A 1 101 ? 10.554 -6.129 -15.163 1.00 92.44 101 ARG A O 1
ATOM 776 N N . GLN A 1 102 ? 9.488 -4.363 -14.272 1.00 93.06 102 GLN A N 1
ATOM 777 C CA . GLN A 1 102 ? 10.436 -4.162 -13.175 1.00 93.06 102 GLN A CA 1
ATOM 778 C C . GLN A 1 102 ? 10.423 -5.355 -12.216 1.00 93.06 102 GLN A C 1
ATOM 780 O O . GLN A 1 102 ? 11.481 -5.827 -11.815 1.00 93.06 102 GLN A O 1
ATOM 785 N N . PHE A 1 103 ? 9.251 -5.898 -11.885 1.00 90.44 103 PHE A N 1
ATOM 786 C CA . PHE A 1 103 ? 9.150 -7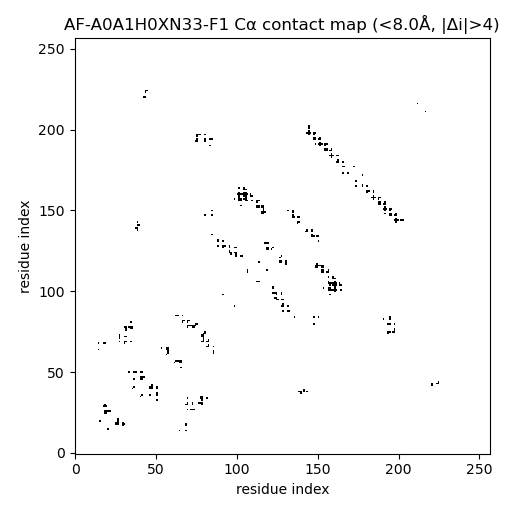.078 -11.033 1.00 90.44 103 PHE A CA 1
ATOM 787 C C . PHE A 1 103 ? 9.780 -8.319 -11.686 1.00 90.44 103 PHE A C 1
ATOM 789 O O . PHE A 1 103 ? 10.575 -9.015 -11.054 1.00 90.44 103 PHE A O 1
ATOM 796 N N . ALA A 1 104 ? 9.481 -8.573 -12.963 1.00 90.81 104 ALA A N 1
ATOM 797 C CA . ALA A 1 104 ? 10.031 -9.693 -13.724 1.00 90.81 104 ALA A CA 1
ATOM 798 C C . ALA A 1 104 ? 11.564 -9.632 -13.819 1.00 90.81 104 ALA A C 1
ATOM 800 O O . ALA A 1 104 ? 12.236 -10.656 -13.685 1.00 90.81 104 ALA A O 1
ATOM 801 N N . GLU A 1 105 ? 12.129 -8.437 -13.998 1.00 91.94 105 GLU A N 1
ATOM 802 C CA . GLU A 1 105 ? 13.583 -8.269 -14.037 1.00 91.94 105 GLU A CA 1
ATOM 803 C C . GLU A 1 105 ? 14.226 -8.373 -12.647 1.00 91.94 105 GLU A C 1
ATOM 805 O O . GLU A 1 105 ? 15.313 -8.939 -12.489 1.00 91.94 105 GLU A O 1
ATOM 810 N N . GLY A 1 106 ? 13.530 -7.884 -11.621 1.00 89.69 106 GLY A N 1
ATOM 811 C CA . GLY A 1 106 ? 13.956 -7.962 -10.230 1.00 89.69 106 GLY A CA 1
ATOM 812 C C . GLY A 1 106 ? 13.989 -9.387 -9.689 1.00 89.69 106 GLY A C 1
ATOM 813 O O . GLY A 1 106 ? 14.978 -9.780 -9.067 1.00 89.69 106 GLY A O 1
ATOM 814 N N . ARG A 1 107 ? 12.954 -10.199 -9.954 1.00 87.88 107 ARG A N 1
ATOM 815 C CA . ARG A 1 107 ? 12.846 -11.556 -9.380 1.00 87.88 107 ARG A CA 1
ATOM 816 C C . ARG A 1 107 ? 13.967 -12.487 -9.836 1.00 87.88 107 ARG A C 1
ATOM 818 O O . ARG A 1 107 ? 14.419 -13.317 -9.058 1.00 87.88 107 ARG A O 1
ATOM 825 N N . ARG A 1 108 ? 14.506 -12.274 -11.044 1.00 85.94 108 ARG A N 1
ATOM 826 C CA . ARG A 1 108 ? 15.692 -12.989 -11.558 1.00 85.94 108 ARG A CA 1
ATOM 827 C C . ARG A 1 108 ? 16.941 -12.778 -10.698 1.00 85.94 108 ARG A C 1
ATOM 829 O O . ARG A 1 108 ? 17.824 -13.626 -10.688 1.00 85.94 108 ARG A O 1
ATOM 836 N N . ARG A 1 109 ? 17.020 -11.647 -9.991 1.00 82.94 109 ARG A N 1
ATOM 837 C CA . ARG A 1 109 ? 18.158 -11.241 -9.150 1.00 82.94 109 ARG A CA 1
ATOM 838 C C . ARG A 1 109 ? 17.870 -11.361 -7.652 1.00 82.94 109 ARG A C 1
ATOM 840 O O . ARG A 1 109 ? 18.795 -11.267 -6.853 1.00 82.94 109 ARG A O 1
ATOM 847 N N . ALA A 1 110 ? 16.611 -11.575 -7.270 1.00 80.44 110 ALA A N 1
ATOM 848 C CA . ALA A 1 110 ? 16.162 -11.652 -5.882 1.00 80.44 110 ALA A CA 1
ATOM 849 C C . ALA A 1 110 ? 15.116 -12.773 -5.663 1.00 80.44 110 ALA A C 1
ATOM 851 O O . ALA A 1 110 ? 13.993 -12.488 -5.238 1.00 80.44 110 ALA A O 1
ATOM 852 N N . PRO A 1 111 ? 15.462 -14.052 -5.912 1.00 68.69 111 PRO A N 1
ATOM 853 C CA . PRO A 1 111 ? 14.498 -15.160 -5.888 1.00 68.69 111 PRO A CA 1
ATOM 854 C C . PRO A 1 111 ? 13.861 -15.391 -4.507 1.00 68.69 111 PRO A C 1
ATOM 856 O O . PRO A 1 111 ? 12.686 -15.730 -4.412 1.00 68.69 111 PRO A O 1
ATOM 859 N N . VAL A 1 112 ? 14.598 -15.142 -3.417 1.00 69.69 112 VAL A N 1
ATOM 860 C CA . VAL A 1 112 ? 14.066 -15.274 -2.046 1.00 69.69 112 VAL A CA 1
ATOM 861 C C . VAL A 1 112 ? 12.968 -14.243 -1.767 1.00 69.69 112 VAL A C 1
ATOM 863 O O . VAL A 1 112 ? 11.959 -14.568 -1.150 1.00 69.69 112 VAL A O 1
ATOM 866 N N . LEU A 1 113 ? 13.139 -13.005 -2.239 1.00 66.56 113 LEU A N 1
ATOM 867 C CA . LEU A 1 113 ? 12.148 -11.946 -2.038 1.00 66.56 113 LEU A CA 1
ATOM 868 C C . LEU A 1 113 ? 10.910 -12.154 -2.909 1.00 66.56 113 LEU A C 1
ATOM 870 O O . LEU A 1 113 ? 9.812 -11.788 -2.509 1.00 66.56 113 LEU A O 1
ATOM 874 N N . 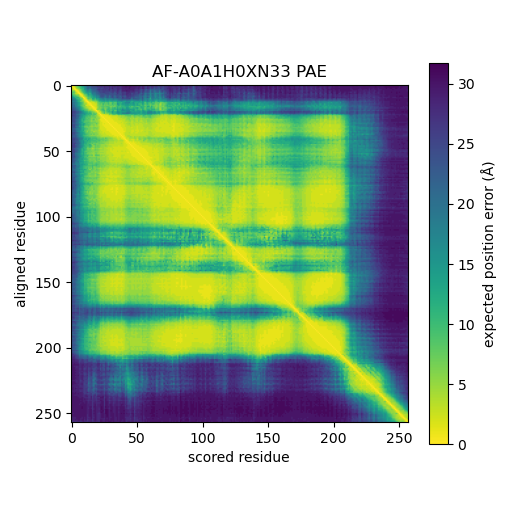GLU A 1 114 ? 11.055 -12.775 -4.074 1.00 71.00 114 GLU A N 1
ATOM 875 C CA . GLU A 1 114 ? 9.907 -13.125 -4.904 1.00 71.00 114 GLU A CA 1
ATOM 876 C C . GLU A 1 114 ? 9.009 -14.176 -4.243 1.00 71.00 114 GLU A C 1
ATOM 878 O O . GLU A 1 114 ? 7.795 -13.981 -4.196 1.00 71.00 114 GLU A O 1
ATOM 883 N N . ALA A 1 115 ? 9.595 -15.224 -3.657 1.00 67.19 115 ALA A N 1
ATOM 884 C CA . ALA A 1 115 ? 8.832 -16.231 -2.921 1.00 67.19 115 ALA A CA 1
ATOM 885 C C . ALA A 1 115 ? 8.002 -15.612 -1.780 1.00 67.19 115 ALA A C 1
ATOM 887 O O . ALA A 1 115 ? 6.876 -16.034 -1.527 1.00 67.19 115 ALA A O 1
ATOM 888 N N . VAL A 1 116 ? 8.539 -14.580 -1.118 1.00 68.75 116 VAL A N 1
ATOM 889 C CA . VAL A 1 116 ? 7.817 -13.825 -0.083 1.00 68.75 116 VAL A CA 1
ATOM 890 C C . VAL A 1 116 ? 6.758 -12.913 -0.698 1.00 68.75 116 VAL A C 1
ATOM 892 O O . VAL A 1 116 ? 5.647 -12.855 -0.185 1.00 68.75 116 VAL A O 1
ATOM 895 N N . ALA A 1 117 ? 7.062 -12.225 -1.801 1.00 67.62 117 ALA A N 1
ATOM 896 C CA . ALA A 1 117 ? 6.110 -11.344 -2.474 1.00 67.62 117 ALA A CA 1
ATOM 897 C C . ALA A 1 117 ? 4.872 -12.104 -2.976 1.00 67.62 117 ALA A C 1
ATOM 899 O O . ALA A 1 117 ? 3.775 -11.560 -2.921 1.00 67.62 117 ALA A O 1
ATOM 900 N N . GLY A 1 118 ? 5.023 -13.355 -3.423 1.00 73.25 118 GLY A N 1
ATOM 901 C 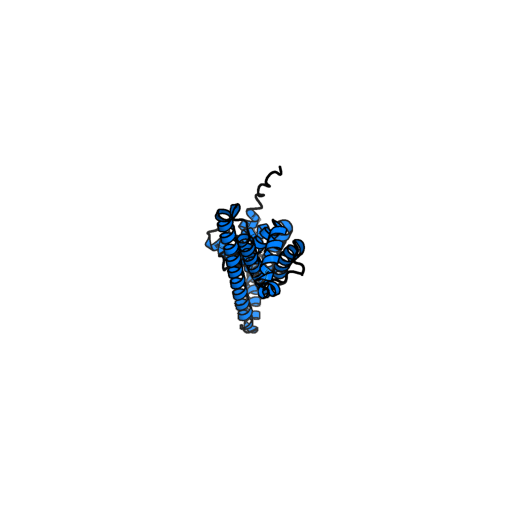CA . GLY A 1 118 ? 3.899 -14.226 -3.778 1.00 73.25 118 GLY A CA 1
ATOM 902 C C . GLY A 1 118 ? 3.164 -13.830 -5.064 1.00 73.25 118 GLY A C 1
ATOM 903 O O . GLY A 1 118 ? 1.964 -14.072 -5.173 1.00 73.25 118 GLY A O 1
ATOM 904 N N . VAL A 1 119 ? 3.853 -13.204 -6.028 1.00 68.12 119 VAL A N 1
ATOM 905 C CA . VAL A 1 119 ? 3.285 -12.938 -7.366 1.00 68.12 119 VAL A CA 1
ATOM 906 C C . VAL A 1 119 ? 3.111 -14.262 -8.116 1.00 68.12 119 VAL A C 1
ATOM 908 O O . VAL A 1 119 ? 4.015 -15.094 -8.115 1.00 68.12 119 VAL A O 1
ATOM 911 N N . ALA A 1 120 ? 1.963 -14.445 -8.773 1.00 69.94 120 ALA A N 1
ATOM 912 C CA . ALA A 1 120 ? 1.714 -15.612 -9.617 1.00 69.94 120 ALA A CA 1
ATOM 913 C C . ALA A 1 120 ? 2.691 -15.683 -10.809 1.00 69.94 120 ALA A C 1
ATOM 915 O O . ALA A 1 120 ? 3.174 -14.663 -11.303 1.00 69.94 120 ALA A O 1
ATOM 916 N N . ASP A 1 121 ? 2.980 -16.900 -11.273 1.00 63.25 121 ASP A N 1
ATOM 917 C CA . ASP A 1 121 ? 3.885 -17.146 -12.397 1.00 63.25 121 ASP A CA 1
ATOM 918 C C . ASP A 1 121 ? 3.087 -17.532 -13.657 1.00 63.25 121 ASP A C 1
ATOM 920 O O . ASP A 1 121 ? 2.313 -18.492 -13.591 1.00 63.25 121 ASP A O 1
ATOM 924 N N . PRO A 1 122 ? 3.249 -16.833 -14.802 1.00 60.38 122 PRO A N 1
ATOM 925 C CA . PRO A 1 122 ? 4.155 -15.707 -15.065 1.00 60.38 122 PRO A CA 1
ATOM 926 C C . PRO A 1 122 ? 3.660 -14.358 -14.495 1.00 60.38 122 PRO A C 1
ATOM 928 O O . PRO A 1 122 ? 2.457 -14.113 -14.462 1.00 60.38 122 PRO A O 1
ATOM 931 N N . PRO A 1 123 ? 4.567 -13.433 -14.113 1.00 70.38 123 PRO A N 1
ATOM 932 C CA . PRO A 1 123 ? 4.198 -12.168 -13.484 1.00 70.38 123 PRO A CA 1
ATOM 933 C C . PRO A 1 123 ? 3.773 -11.137 -14.538 1.00 70.38 123 PRO A C 1
ATOM 935 O O . PRO A 1 123 ? 4.576 -10.310 -14.983 1.00 70.38 123 PRO A O 1
ATOM 938 N N . GLY A 1 124 ? 2.514 -11.189 -14.961 1.00 81.19 124 GLY A N 1
ATOM 939 C CA . GLY A 1 124 ? 1.922 -10.198 -15.849 1.00 81.19 124 GLY A CA 1
ATOM 940 C C . GLY A 1 124 ? 1.380 -8.963 -15.112 1.00 81.19 124 GLY A C 1
ATOM 941 O O . GLY A 1 124 ? 1.404 -8.880 -13.880 1.00 81.19 124 GLY A O 1
ATOM 942 N N . PRO A 1 125 ? 0.913 -7.953 -15.866 1.00 81.81 125 PRO A N 1
ATOM 943 C CA . PRO A 1 125 ? 0.314 -6.738 -15.309 1.00 81.81 125 PRO A CA 1
ATOM 944 C C . PRO A 1 125 ? -0.889 -7.026 -14.401 1.00 81.81 125 PRO A C 1
ATOM 946 O O . PRO A 1 125 ? -1.063 -6.362 -13.379 1.00 81.81 125 PRO A O 1
ATOM 949 N N . ASP A 1 126 ? -1.702 -8.020 -14.757 1.00 82.94 126 ASP A N 1
ATOM 950 C CA . ASP A 1 126 ? -2.899 -8.385 -14.001 1.00 82.94 126 ASP A CA 1
ATOM 951 C C . ASP A 1 126 ? -2.542 -9.165 -12.735 1.00 82.94 126 ASP A C 1
ATOM 953 O O . ASP A 1 126 ? -3.106 -8.895 -11.677 1.00 82.94 126 ASP A O 1
ATOM 957 N N . GLU A 1 127 ? -1.530 -10.031 -12.786 1.00 81.50 127 GLU A N 1
ATOM 958 C CA . GLU A 1 127 ? -1.009 -10.751 -11.620 1.00 81.50 127 GLU A CA 1
ATOM 959 C C . GLU A 1 127 ? -0.392 -9.794 -10.594 1.00 81.50 127 GLU A C 1
ATOM 961 O O . GLU A 1 127 ? -0.576 -9.967 -9.389 1.00 81.50 127 GLU A O 1
ATOM 966 N N . VAL A 1 128 ? 0.308 -8.751 -11.051 1.00 80.00 128 VAL A N 1
ATOM 967 C CA . VAL A 1 128 ? 0.885 -7.732 -10.163 1.00 80.00 128 VAL A CA 1
ATOM 968 C C . VAL A 1 128 ? -0.202 -6.861 -9.527 1.00 80.00 128 VAL A C 1
ATOM 970 O O . VAL A 1 128 ? -0.120 -6.573 -8.331 1.00 80.00 128 VAL A O 1
ATOM 973 N N . ARG A 1 129 ? -1.256 -6.487 -10.266 1.00 84.50 129 ARG A N 1
ATOM 974 C CA . ARG A 1 129 ? -2.430 -5.822 -9.670 1.00 84.50 129 ARG A CA 1
ATOM 975 C C . ARG A 1 129 ? -3.122 -6.715 -8.651 1.00 84.50 129 ARG A C 1
ATOM 977 O O . ARG A 1 129 ? -3.373 -6.270 -7.535 1.00 84.50 129 ARG A O 1
ATOM 984 N N . ALA A 1 130 ? -3.371 -7.971 -9.018 1.00 79.81 130 ALA A N 1
ATOM 985 C CA . ALA A 1 130 ? -4.023 -8.946 -8.159 1.00 79.81 130 ALA A CA 1
ATOM 986 C C . ALA A 1 130 ? -3.235 -9.176 -6.867 1.00 79.81 130 ALA A C 1
ATOM 988 O O . ALA A 1 130 ? -3.849 -9.259 -5.808 1.00 79.81 130 ALA A O 1
ATOM 989 N N . LEU A 1 131 ? -1.895 -9.210 -6.916 1.00 77.38 131 LEU A N 1
ATOM 990 C CA . LEU A 1 131 ? -1.077 -9.282 -5.704 1.00 77.38 131 LEU A CA 1
ATOM 991 C C . LEU A 1 131 ? -1.344 -8.087 -4.789 1.00 77.38 131 LEU A C 1
ATOM 993 O O . LEU A 1 131 ? -1.626 -8.264 -3.608 1.00 77.38 131 LEU A O 1
ATOM 997 N N . VAL A 1 132 ? -1.202 -6.872 -5.311 1.00 80.00 132 VAL A N 1
ATOM 998 C CA . VAL A 1 132 ? -1.309 -5.653 -4.503 1.00 80.00 132 VAL A CA 1
ATOM 999 C C . VAL A 1 132 ? -2.730 -5.489 -3.952 1.00 80.00 132 VAL A C 1
ATOM 1001 O O . VAL A 1 132 ? -2.909 -5.097 -2.798 1.00 80.00 132 VAL A O 1
ATOM 1004 N N . ASP A 1 133 ? -3.744 -5.852 -4.736 1.00 82.44 133 ASP A N 1
ATOM 1005 C CA . ASP A 1 133 ? -5.121 -5.890 -4.261 1.00 82.44 133 ASP A CA 1
ATOM 1006 C C . ASP A 1 133 ? -5.299 -6.982 -3.192 1.00 82.44 133 ASP A C 1
ATOM 1008 O O . ASP A 1 133 ? -5.911 -6.716 -2.162 1.00 82.44 133 ASP A O 1
ATOM 1012 N N . ALA A 1 134 ? -4.724 -8.177 -3.357 1.00 71.44 134 ALA A N 1
ATOM 1013 C CA . ALA A 1 134 ? -4.788 -9.256 -2.365 1.00 71.44 134 ALA A CA 1
ATOM 1014 C C . ALA A 1 134 ? -4.074 -8.904 -1.055 1.00 71.44 134 ALA A C 1
ATOM 1016 O O . ALA A 1 134 ? -4.555 -9.262 0.016 1.00 71.44 134 ALA A O 1
ATOM 1017 N N . VAL A 1 135 ? -2.961 -8.178 -1.133 1.00 69.88 135 VAL A N 1
ATOM 1018 C CA . VAL A 1 135 ? -2.258 -7.590 0.010 1.00 69.88 135 VAL A CA 1
ATOM 1019 C C . VAL A 1 135 ? -3.229 -6.673 0.768 1.00 69.88 135 VAL A C 1
ATOM 1021 O O . VAL A 1 135 ? -3.473 -6.882 1.950 1.00 69.88 135 VAL A O 1
ATOM 1024 N N . LEU A 1 136 ? -3.923 -5.753 0.100 1.00 68.75 136 LEU A N 1
ATOM 1025 C CA . LEU A 1 136 ? -4.918 -4.908 0.777 1.00 68.75 136 LEU A CA 1
ATOM 1026 C C . LEU A 1 136 ? -6.126 -5.686 1.326 1.00 68.75 136 LEU A C 1
ATOM 1028 O O . LEU A 1 136 ? -6.594 -5.385 2.421 1.00 68.75 136 LEU A O 1
ATOM 1032 N N . HIS A 1 137 ? -6.590 -6.732 0.639 1.00 69.56 137 HIS A N 1
ATOM 1033 C CA . HIS A 1 137 ? -7.620 -7.631 1.180 1.00 69.56 137 HIS A CA 1
ATOM 1034 C C . HIS A 1 137 ? -7.117 -8.446 2.384 1.00 69.56 137 HIS A C 1
ATOM 1036 O O . HIS A 1 137 ? -7.910 -8.815 3.248 1.00 69.56 137 HIS A O 1
ATOM 1042 N N . GLY A 1 138 ? -5.814 -8.727 2.464 1.00 60.38 138 GLY A N 1
ATOM 1043 C CA . GLY A 1 138 ? -5.167 -9.350 3.619 1.00 60.38 138 GLY A CA 1
ATOM 1044 C C . GLY A 1 138 ? -5.257 -8.480 4.871 1.00 60.38 138 GLY A C 1
ATOM 1045 O O . GLY A 1 138 ? -5.480 -9.016 5.957 1.00 60.38 138 GLY A O 1
ATOM 1046 N N . VAL A 1 139 ? -5.215 -7.149 4.710 1.00 62.56 139 VAL A N 1
ATOM 1047 C CA . VAL A 1 139 ? -5.501 -6.198 5.800 1.00 62.56 139 VAL A CA 1
ATOM 1048 C C . VAL A 1 139 ? -6.915 -6.418 6.337 1.00 62.56 139 VAL A C 1
ATOM 1050 O O . VAL A 1 139 ? -7.093 -6.625 7.532 1.00 62.56 139 VAL A O 1
ATOM 1053 N N . ALA A 1 140 ? -7.908 -6.479 5.445 1.00 61.06 140 ALA A N 1
ATOM 1054 C CA . ALA A 1 140 ? -9.310 -6.688 5.815 1.00 61.06 140 ALA A CA 1
ATOM 1055 C C . ALA A 1 140 ? -9.595 -8.073 6.435 1.00 61.06 140 ALA A C 1
ATOM 1057 O O . ALA A 1 140 ? -10.612 -8.253 7.099 1.00 61.06 140 ALA A O 1
ATOM 1058 N N . ARG A 1 141 ? -8.714 -9.063 6.228 1.00 66.75 141 ARG A N 1
ATOM 1059 C CA . ARG A 1 141 ? -8.822 -10.414 6.813 1.00 66.75 141 ARG A CA 1
ATOM 1060 C C . ARG A 1 141 ? -7.993 -10.611 8.087 1.00 66.75 141 ARG A C 1
ATOM 1062 O O . ARG A 1 141 ? -7.958 -11.726 8.601 1.00 66.75 141 ARG A O 1
ATOM 1069 N N . GLY A 1 142 ? -7.339 -9.563 8.589 1.00 66.88 142 GLY A N 1
ATOM 1070 C CA . GLY A 1 142 ? -6.583 -9.602 9.844 1.00 66.88 142 GLY A CA 1
ATOM 1071 C C . GLY A 1 142 ? -5.164 -10.172 9.733 1.00 66.88 142 GLY A C 1
ATOM 1072 O O . GLY A 1 142 ? -4.505 -10.346 10.753 1.00 66.88 142 GLY A O 1
ATOM 1073 N N . ASP A 1 143 ? -4.648 -10.420 8.524 1.00 77.50 143 ASP A N 1
ATOM 1074 C CA . ASP A 1 143 ? -3.261 -10.868 8.309 1.00 77.50 143 ASP A CA 1
ATOM 1075 C C . ASP A 1 143 ? -2.348 -9.698 7.899 1.00 77.50 143 ASP A C 1
ATOM 1077 O O . ASP A 1 143 ? -1.650 -9.706 6.879 1.00 77.50 143 ASP A O 1
ATOM 1081 N N . VAL A 1 144 ? -2.407 -8.619 8.680 1.00 83.06 144 VAL A N 1
ATOM 1082 C CA . VAL A 1 144 ? -1.814 -7.324 8.312 1.00 83.06 144 VAL A CA 1
ATOM 1083 C C . VAL A 1 144 ? -0.283 -7.362 8.360 1.00 83.06 144 VAL A C 1
ATOM 1085 O O . VAL A 1 144 ? 0.381 -6.808 7.485 1.00 83.06 144 VAL A O 1
ATOM 1088 N N . ALA A 1 145 ? 0.300 -8.066 9.335 1.00 87.19 145 ALA A N 1
ATOM 1089 C CA . ALA A 1 145 ? 1.755 -8.175 9.453 1.00 87.19 145 ALA A CA 1
ATOM 1090 C C . ALA A 1 145 ? 2.365 -8.897 8.240 1.00 87.19 145 ALA A C 1
ATOM 1092 O O . ALA A 1 145 ? 3.304 -8.391 7.625 1.00 87.19 145 ALA A O 1
ATOM 1093 N N . THR A 1 146 ? 1.797 -10.042 7.850 1.00 85.25 146 THR A N 1
ATOM 1094 C CA . THR A 1 146 ? 2.238 -10.790 6.662 1.00 85.25 146 THR A CA 1
ATOM 1095 C C . THR A 1 146 ? 2.006 -9.977 5.396 1.00 85.25 146 THR A C 1
ATOM 1097 O O . THR A 1 146 ? 2.858 -9.933 4.514 1.00 85.25 146 THR A O 1
ATOM 1100 N N . THR A 1 147 ? 0.879 -9.271 5.314 1.00 86.75 147 THR A N 1
ATOM 1101 C CA . THR A 1 147 ? 0.571 -8.356 4.211 1.00 86.75 147 THR A CA 1
ATOM 1102 C C . THR A 1 147 ? 1.669 -7.309 4.005 1.00 86.75 147 THR A C 1
ATOM 1104 O O . THR A 1 147 ? 2.145 -7.125 2.881 1.00 86.75 147 THR A O 1
ATOM 1107 N N . PHE A 1 148 ? 2.109 -6.648 5.077 1.00 89.44 148 PHE A N 1
ATOM 1108 C CA . PHE A 1 148 ? 3.197 -5.674 5.007 1.00 89.44 148 PHE A CA 1
ATOM 1109 C C . PHE A 1 148 ? 4.521 -6.301 4.568 1.00 89.44 148 PHE A C 1
ATOM 1111 O O . PHE A 1 148 ? 5.233 -5.699 3.768 1.00 89.44 148 PHE A O 1
ATOM 1118 N N . GLU A 1 149 ? 4.835 -7.519 5.004 1.00 89.62 149 GLU A N 1
ATOM 1119 C CA . GLU A 1 149 ? 6.043 -8.224 4.557 1.00 89.62 149 GLU A CA 1
ATOM 1120 C C . GLU A 1 149 ? 6.010 -8.582 3.075 1.00 89.62 149 GLU A C 1
ATOM 1122 O O . GLU A 1 149 ? 7.003 -8.385 2.374 1.00 89.62 149 GLU A O 1
ATOM 1127 N N . ARG A 1 150 ? 4.866 -9.056 2.570 1.00 89.81 150 ARG A N 1
ATOM 1128 C CA . ARG A 1 150 ? 4.690 -9.335 1.137 1.00 89.81 150 ARG A CA 1
ATOM 1129 C C . ARG A 1 150 ? 4.855 -8.068 0.305 1.00 89.81 150 ARG A C 1
ATOM 1131 O O . ARG A 1 150 ? 5.556 -8.077 -0.707 1.00 89.81 150 ARG A O 1
ATOM 1138 N N . ALA A 1 151 ? 4.261 -6.964 0.754 1.00 90.81 151 ALA A N 1
ATOM 1139 C CA . ALA A 1 151 ? 4.392 -5.665 0.102 1.00 90.81 151 ALA A CA 1
ATOM 1140 C C . ALA A 1 151 ? 5.833 -5.129 0.145 1.00 90.81 151 ALA A C 1
ATOM 1142 O O . ALA A 1 151 ? 6.326 -4.605 -0.855 1.00 90.81 151 ALA A O 1
ATOM 1143 N N . ALA A 1 152 ? 6.531 -5.296 1.270 1.00 93.00 152 ALA A N 1
ATOM 1144 C CA . ALA A 1 152 ? 7.935 -4.926 1.401 1.00 93.00 152 ALA A CA 1
ATOM 1145 C C . ALA A 1 152 ? 8.825 -5.738 0.453 1.00 93.00 152 ALA A C 1
ATOM 1147 O O . ALA A 1 152 ? 9.647 -5.172 -0.272 1.00 93.00 152 ALA A O 1
ATOM 1148 N N . ALA A 1 153 ? 8.612 -7.053 0.394 1.00 92.25 153 ALA A N 1
ATOM 1149 C CA . ALA A 1 153 ? 9.320 -7.934 -0.522 1.00 92.25 153 ALA A CA 1
ATOM 1150 C C . ALA A 1 153 ? 9.075 -7.531 -1.984 1.00 92.25 153 ALA A C 1
ATOM 1152 O O . ALA A 1 153 ? 10.034 -7.366 -2.741 1.00 92.25 153 ALA A O 1
ATOM 1153 N N . PHE A 1 154 ? 7.821 -7.261 -2.362 1.00 92.12 154 PHE A N 1
ATOM 1154 C CA . PHE A 1 154 ? 7.476 -6.737 -3.684 1.00 92.12 154 PHE A CA 1
ATOM 1155 C C . PHE A 1 154 ? 8.212 -5.425 -3.995 1.00 92.12 154 PHE A C 1
ATOM 1157 O O . PHE A 1 154 ? 8.855 -5.312 -5.041 1.00 92.12 154 PHE A O 1
ATOM 1164 N N . ALA A 1 155 ? 8.186 -4.451 -3.080 1.00 93.75 155 ALA A N 1
ATOM 1165 C CA . ALA A 1 155 ? 8.855 -3.165 -3.265 1.00 93.75 155 ALA A CA 1
ATOM 1166 C C . ALA A 1 155 ? 10.374 -3.323 -3.461 1.00 93.75 155 ALA A C 1
ATOM 1168 O O . ALA A 1 155 ? 10.948 -2.662 -4.330 1.00 93.75 155 ALA A O 1
ATOM 1169 N N . ARG A 1 156 ? 11.025 -4.240 -2.728 1.00 95.19 156 ARG A N 1
ATOM 1170 C CA . ARG A 1 156 ? 12.450 -4.561 -2.921 1.00 95.19 156 ARG A CA 1
ATOM 1171 C C . ARG A 1 156 ? 12.718 -5.214 -4.275 1.00 95.19 156 ARG A C 1
ATOM 1173 O O . ARG A 1 156 ? 13.654 -4.801 -4.956 1.00 95.19 156 ARG A O 1
ATOM 1180 N N . VAL A 1 157 ? 11.905 -6.187 -4.694 1.00 93.81 157 VAL A N 1
ATOM 1181 C CA . VAL A 1 157 ? 12.051 -6.838 -6.010 1.00 93.81 157 VAL A CA 1
ATOM 1182 C C . VAL A 1 157 ? 11.934 -5.806 -7.134 1.00 93.81 157 VAL A C 1
ATOM 1184 O O . VAL A 1 157 ? 12.804 -5.737 -8.001 1.00 93.81 157 VAL A O 1
ATOM 1187 N N . VAL A 1 158 ? 10.917 -4.941 -7.087 1.00 93.88 158 VAL A N 1
ATOM 1188 C CA . VAL A 1 158 ? 10.742 -3.858 -8.067 1.00 93.88 158 VAL A CA 1
ATOM 1189 C C . VAL A 1 158 ? 11.915 -2.879 -8.034 1.00 93.88 158 VAL A C 1
ATOM 1191 O O . VAL A 1 158 ? 12.379 -2.470 -9.095 1.00 93.88 158 VAL A O 1
ATOM 1194 N N . ALA A 1 159 ? 12.429 -2.513 -6.855 1.00 94.00 159 ALA A N 1
ATOM 1195 C CA . ALA A 1 159 ? 13.587 -1.624 -6.742 1.00 94.00 159 ALA A CA 1
ATOM 1196 C C . ALA A 1 159 ? 14.828 -2.208 -7.436 1.00 94.00 159 ALA A C 1
ATOM 1198 O O . ALA A 1 159 ? 15.498 -1.499 -8.189 1.00 94.00 159 ALA A O 1
ATOM 1199 N N . VAL A 1 160 ? 15.093 -3.504 -7.234 1.00 93.50 160 VAL A N 1
ATOM 1200 C CA . VAL A 1 160 ? 16.194 -4.232 -7.887 1.00 93.50 160 VAL A CA 1
ATOM 1201 C C . VAL A 1 160 ? 16.015 -4.244 -9.402 1.00 93.50 160 VAL A C 1
ATOM 1203 O O . VAL A 1 160 ? 16.941 -3.890 -10.130 1.00 93.50 160 VAL A O 1
ATOM 1206 N N . GLY A 1 161 ? 14.831 -4.612 -9.893 1.00 92.81 161 GLY A N 1
ATOM 1207 C CA . GLY A 1 161 ? 14.584 -4.666 -11.333 1.00 92.81 161 GLY A CA 1
ATOM 1208 C C . GLY A 1 161 ? 14.615 -3.293 -11.993 1.00 92.81 161 GLY A C 1
ATOM 1209 O O . GLY A 1 161 ? 15.158 -3.143 -13.081 1.00 92.81 161 GLY A O 1
ATOM 1210 N N . ARG A 1 162 ? 14.117 -2.261 -11.310 1.00 92.56 162 ARG A N 1
ATOM 1211 C CA . ARG A 1 162 ? 14.201 -0.871 -11.767 1.00 92.56 162 ARG A CA 1
ATOM 1212 C C . ARG A 1 162 ? 15.652 -0.400 -11.902 1.00 92.56 162 ARG A C 1
ATOM 1214 O O . ARG A 1 162 ? 15.980 0.228 -12.903 1.00 92.56 162 ARG A O 1
ATOM 1221 N N . ALA A 1 163 ? 16.512 -0.716 -10.934 1.00 90.50 163 ALA A N 1
ATOM 1222 C CA . ALA A 1 163 ? 17.935 -0.389 -11.010 1.00 90.50 163 ALA A CA 1
ATOM 1223 C C . ALA A 1 163 ? 18.647 -1.153 -12.142 1.00 90.50 163 ALA A C 1
ATOM 1225 O O . ALA A 1 163 ? 19.448 -0.564 -12.862 1.00 90.50 163 ALA A O 1
ATOM 1226 N N . ALA A 1 164 ? 18.319 -2.435 -12.337 1.00 89.75 164 ALA A N 1
ATOM 1227 C CA . ALA A 1 164 ? 18.876 -3.246 -13.420 1.00 89.75 164 ALA A CA 1
ATOM 1228 C C . ALA A 1 164 ? 18.489 -2.704 -14.807 1.00 89.75 164 ALA A C 1
ATOM 1230 O O . ALA A 1 164 ? 19.360 -2.471 -15.637 1.00 89.75 164 ALA A O 1
ATOM 1231 N N . LEU A 1 165 ? 17.203 -2.410 -15.026 1.00 89.44 165 LEU A N 1
ATOM 1232 C CA . LEU A 1 165 ? 16.716 -1.862 -16.296 1.00 89.44 165 LEU A CA 1
ATOM 1233 C C . LEU A 1 165 ? 17.355 -0.509 -16.643 1.00 89.44 165 LEU A C 1
ATOM 1235 O O . LEU A 1 165 ? 17.577 -0.228 -17.816 1.00 89.44 165 LEU A O 1
ATOM 1239 N N . ALA A 1 166 ? 17.656 0.325 -15.643 1.00 87.25 166 ALA A N 1
ATOM 1240 C CA . ALA A 1 166 ? 18.366 1.583 -15.868 1.00 87.25 166 ALA A CA 1
ATOM 1241 C C . ALA A 1 166 ? 19.851 1.386 -16.190 1.00 87.25 166 ALA A C 1
ATOM 1243 O O . ALA A 1 166 ? 20.393 2.132 -17.000 1.00 87.25 166 ALA A O 1
ATOM 1244 N N . ALA A 1 167 ? 20.507 0.390 -15.588 1.00 84.19 167 ALA A N 1
ATOM 1245 C CA . ALA A 1 167 ? 21.897 0.063 -15.902 1.00 84.19 167 ALA A CA 1
ATOM 1246 C C . ALA A 1 167 ? 22.064 -0.443 -17.347 1.00 84.19 167 ALA A C 1
ATOM 1248 O O . ALA A 1 167 ? 23.094 -0.185 -17.967 1.00 84.19 167 ALA A O 1
ATOM 1249 N N . ASP A 1 168 ? 21.038 -1.104 -17.886 1.00 84.56 168 ASP A N 1
ATOM 1250 C CA . ASP A 1 168 ? 21.018 -1.629 -19.256 1.00 84.56 168 ASP A CA 1
ATOM 1251 C C . ASP A 1 168 ? 20.552 -0.588 -20.304 1.00 84.56 168 ASP A C 1
ATOM 1253 O O . ASP A 1 168 ? 20.504 -0.884 -21.502 1.00 84.56 168 ASP A O 1
ATOM 1257 N N . ALA A 1 169 ? 20.202 0.637 -19.886 1.00 79.88 169 ALA A N 1
ATOM 1258 C CA . ALA A 1 169 ? 19.707 1.680 -20.782 1.00 79.88 169 ALA A CA 1
ATOM 1259 C C . ALA A 1 169 ? 20.833 2.304 -21.647 1.00 79.88 169 ALA A C 1
ATOM 1261 O O . ALA A 1 169 ? 21.954 2.499 -21.169 1.00 79.88 169 ALA A O 1
ATOM 1262 N N . PRO A 1 170 ? 20.560 2.682 -22.915 1.00 77.75 170 PRO A N 1
ATOM 1263 C CA . PRO A 1 170 ? 21.552 3.315 -23.785 1.00 77.75 170 PRO A CA 1
ATOM 1264 C C . PRO A 1 170 ? 22.120 4.625 -23.213 1.00 77.75 170 PRO A C 1
ATOM 1266 O O . PRO A 1 170 ? 21.389 5.447 -22.659 1.00 77.75 170 PRO A O 1
ATOM 1269 N N . ALA A 1 171 ? 23.418 4.865 -23.435 1.00 72.38 171 ALA A N 1
ATOM 1270 C CA . ALA A 1 171 ? 24.169 5.992 -22.863 1.00 72.38 171 ALA A CA 1
ATOM 1271 C C . ALA A 1 171 ? 23.584 7.390 -23.164 1.00 72.38 171 ALA A C 1
ATOM 1273 O O . ALA A 1 171 ? 23.807 8.326 -22.396 1.00 72.38 171 ALA A O 1
ATOM 1274 N N . GLU A 1 172 ? 22.823 7.534 -24.253 1.00 68.12 172 GLU A N 1
ATOM 1275 C CA . GLU A 1 172 ? 22.193 8.792 -24.679 1.00 68.12 172 GLU A CA 1
ATOM 1276 C C . GLU A 1 172 ? 21.084 9.276 -23.723 1.00 68.12 172 GLU A C 1
ATOM 1278 O O . GLU A 1 172 ? 20.846 10.478 -23.635 1.00 68.12 172 GLU A O 1
ATOM 1283 N N . HIS A 1 173 ? 20.482 8.377 -22.934 1.00 63.25 173 HIS A N 1
ATOM 1284 C CA . HIS A 1 173 ? 19.436 8.691 -21.946 1.00 63.25 173 HIS A CA 1
ATOM 1285 C C . HIS A 1 173 ? 19.945 8.657 -20.486 1.00 63.25 173 HIS A C 1
ATOM 1287 O O . HIS A 1 173 ? 19.235 8.998 -19.546 1.00 63.25 173 HIS A O 1
ATOM 1293 N N . ALA A 1 174 ? 21.208 8.280 -20.265 1.00 62.66 174 ALA A N 1
ATOM 1294 C CA . ALA A 1 174 ? 21.632 7.679 -19.000 1.00 62.66 174 ALA A CA 1
ATOM 1295 C C . ALA A 1 174 ? 21.802 8.623 -17.793 1.00 62.66 174 ALA A C 1
ATOM 1297 O O . ALA A 1 174 ? 21.696 8.162 -16.661 1.00 62.66 174 ALA A O 1
ATOM 1298 N N . ARG A 1 175 ? 22.102 9.920 -17.972 1.00 65.38 175 ARG A N 1
ATOM 1299 C CA . ARG A 1 175 ? 22.517 10.764 -16.826 1.00 65.38 175 ARG A CA 1
ATOM 1300 C C . ARG A 1 175 ? 21.348 11.292 -15.988 1.00 65.38 175 ARG A C 1
ATOM 1302 O O . ARG A 1 175 ? 21.249 10.953 -14.817 1.00 65.38 175 ARG A O 1
ATOM 1309 N N . ALA A 1 176 ? 20.462 12.102 -16.572 1.00 62.75 176 ALA A N 1
ATOM 1310 C CA . ALA A 1 176 ? 19.341 12.691 -15.828 1.00 62.75 176 ALA A CA 1
ATOM 1311 C C . ALA A 1 176 ? 18.268 11.644 -15.472 1.00 62.75 176 ALA A C 1
ATOM 1313 O O . ALA A 1 176 ? 17.769 11.616 -14.349 1.00 62.75 176 ALA A O 1
ATOM 1314 N N . GLU A 1 177 ? 17.970 10.735 -16.403 1.00 68.62 177 GLU A N 1
ATOM 1315 C CA . GLU A 1 177 ? 17.019 9.643 -16.180 1.00 68.62 177 GLU A CA 1
ATOM 1316 C C . GLU A 1 177 ? 17.570 8.616 -15.175 1.00 68.62 177 GLU A C 1
ATOM 1318 O O . GLU A 1 177 ? 16.829 8.111 -14.332 1.00 68.62 177 GLU A O 1
ATOM 1323 N N . GLY A 1 178 ? 18.888 8.378 -15.176 1.00 71.75 178 GLY A N 1
ATOM 1324 C CA . GLY A 1 178 ? 19.558 7.507 -14.208 1.00 71.75 178 GLY A CA 1
ATOM 1325 C C . GLY A 1 178 ? 19.466 8.008 -12.763 1.00 71.75 178 GLY A C 1
ATOM 1326 O O . GLY A 1 178 ? 19.191 7.214 -11.856 1.00 71.75 178 GLY A O 1
ATOM 1327 N N . ASP A 1 179 ? 19.622 9.314 -12.534 1.00 77.75 179 ASP A N 1
ATOM 1328 C CA . ASP A 1 179 ? 19.497 9.914 -11.197 1.00 77.75 179 ASP A CA 1
ATOM 1329 C C . ASP A 1 179 ? 18.066 9.804 -10.651 1.00 77.75 179 ASP A C 1
ATOM 1331 O O . ASP A 1 179 ? 17.854 9.456 -9.480 1.00 77.75 179 ASP A O 1
ATOM 1335 N N . ASP A 1 180 ? 17.064 10.051 -11.496 1.00 83.56 180 ASP A N 1
ATOM 1336 C CA . ASP A 1 180 ? 15.654 9.944 -11.118 1.00 83.56 180 ASP A CA 1
ATOM 1337 C C . ASP A 1 180 ? 15.237 8.498 -10.858 1.00 83.56 180 ASP A C 1
ATOM 1339 O O . ASP A 1 180 ? 14.550 8.221 -9.864 1.00 83.56 180 ASP A O 1
ATOM 1343 N N . VAL A 1 181 ? 15.703 7.560 -11.687 1.00 85.12 181 VAL A N 1
ATOM 1344 C CA . VAL A 1 181 ? 15.462 6.129 -11.491 1.00 85.12 181 VAL A CA 1
ATOM 1345 C C . VAL A 1 181 ? 16.125 5.633 -10.207 1.00 85.12 181 VAL A C 1
ATOM 1347 O O . VAL A 1 181 ? 15.467 4.955 -9.413 1.00 85.12 181 VAL A O 1
ATOM 1350 N N . THR A 1 182 ? 17.370 6.032 -9.942 1.00 86.50 182 THR A N 1
ATOM 1351 C CA . THR A 1 182 ? 18.091 5.676 -8.710 1.00 86.50 182 THR A CA 1
ATOM 1352 C C . THR A 1 182 ? 17.358 6.201 -7.481 1.00 86.50 182 THR A C 1
ATOM 1354 O O . THR A 1 182 ? 17.069 5.443 -6.552 1.00 86.50 182 THR A O 1
ATOM 1357 N N . ARG A 1 183 ? 16.953 7.477 -7.487 1.00 89.06 183 ARG A N 1
ATOM 1358 C CA . ARG A 1 183 ? 16.167 8.065 -6.391 1.00 89.06 183 ARG A CA 1
ATOM 1359 C C . ARG A 1 183 ? 14.841 7.333 -6.200 1.00 89.06 183 ARG A C 1
ATOM 1361 O O . ARG A 1 183 ? 14.400 7.126 -5.070 1.00 89.06 183 ARG A O 1
ATOM 1368 N N . SER A 1 184 ? 14.207 6.919 -7.293 1.00 89.81 184 SER A N 1
ATOM 1369 C CA . SER A 1 184 ? 12.958 6.161 -7.269 1.00 89.81 184 SER A CA 1
ATOM 1370 C C . SER A 1 184 ? 13.125 4.749 -6.701 1.00 89.81 184 SER A C 1
ATOM 1372 O O . SER A 1 184 ? 12.289 4.311 -5.912 1.00 89.81 184 SER A O 1
ATOM 1374 N N . ALA A 1 185 ? 14.212 4.051 -7.037 1.00 91.38 185 ALA A N 1
ATOM 1375 C CA . ALA A 1 185 ? 14.553 2.754 -6.454 1.00 91.38 185 ALA A CA 1
ATOM 1376 C C . ALA A 1 185 ? 14.851 2.875 -4.949 1.00 91.38 185 ALA A C 1
ATOM 1378 O O . ALA A 1 185 ? 14.324 2.098 -4.157 1.00 91.38 185 ALA A O 1
ATOM 1379 N N . VAL A 1 186 ? 15.594 3.905 -4.527 1.00 93.81 186 VAL A N 1
ATOM 1380 C CA . VAL A 1 186 ? 15.844 4.191 -3.101 1.00 93.81 186 VAL A CA 1
ATOM 1381 C C . VAL A 1 186 ? 14.541 4.447 -2.340 1.00 93.81 186 VAL A C 1
ATOM 1383 O O . VAL A 1 186 ? 14.377 3.961 -1.222 1.00 93.81 186 VAL A O 1
ATOM 1386 N N . ARG A 1 187 ? 13.581 5.170 -2.933 1.00 93.25 187 ARG A N 1
ATOM 1387 C CA . ARG A 1 187 ? 12.256 5.369 -2.319 1.00 93.25 187 ARG A CA 1
ATOM 1388 C C . ARG A 1 187 ? 11.511 4.049 -2.110 1.00 93.25 187 ARG A C 1
ATOM 1390 O O . ARG A 1 187 ? 10.939 3.869 -1.043 1.00 93.25 187 ARG A O 1
ATOM 1397 N N . LEU A 1 188 ? 11.553 3.127 -3.073 1.00 94.06 188 LEU A N 1
ATOM 1398 C CA . LEU A 1 188 ? 10.949 1.796 -2.923 1.00 94.06 188 LEU A CA 1
ATOM 1399 C C . LEU A 1 188 ? 11.611 0.978 -1.806 1.00 94.06 188 LEU A C 1
ATOM 1401 O O . LEU A 1 188 ? 10.907 0.340 -1.027 1.00 94.06 188 LEU A O 1
ATOM 1405 N N . VAL A 1 189 ? 12.941 1.041 -1.682 1.00 95.69 189 VAL A N 1
ATOM 1406 C CA . VAL A 1 189 ? 13.669 0.385 -0.581 1.00 95.69 189 VAL A CA 1
ATOM 1407 C C . VAL A 1 189 ? 13.240 0.950 0.772 1.00 95.69 189 VAL A C 1
ATOM 1409 O O . VAL A 1 189 ? 12.887 0.183 1.661 1.00 95.69 189 VAL A O 1
ATOM 1412 N N . ARG A 1 190 ? 13.166 2.278 0.910 1.00 95.12 190 ARG A N 1
ATOM 1413 C CA . ARG A 1 190 ? 12.667 2.915 2.140 1.00 95.12 190 ARG A CA 1
ATOM 1414 C C . ARG A 1 190 ? 11.221 2.535 2.440 1.00 95.12 190 ARG A C 1
ATOM 1416 O O . ARG A 1 190 ? 10.867 2.326 3.592 1.00 95.12 190 ARG A O 1
ATOM 1423 N N . THR A 1 191 ? 10.361 2.449 1.426 1.00 94.25 191 THR A N 1
ATOM 1424 C CA . THR A 1 191 ? 8.988 1.954 1.604 1.00 94.25 191 THR A CA 1
ATOM 1425 C C . THR A 1 191 ? 8.983 0.541 2.181 1.00 94.25 191 THR A C 1
ATOM 1427 O O . THR A 1 191 ? 8.252 0.295 3.136 1.00 94.25 191 THR A O 1
ATOM 1430 N N . ALA A 1 192 ? 9.824 -0.359 1.665 1.00 94.75 192 ALA A N 1
ATOM 1431 C CA . ALA A 1 192 ? 9.945 -1.714 2.195 1.00 94.75 192 ALA A CA 1
ATOM 1432 C C . ALA A 1 192 ? 10.401 -1.733 3.661 1.00 94.75 192 ALA A C 1
ATOM 1434 O O . ALA A 1 192 ? 9.804 -2.428 4.476 1.00 94.75 192 ALA A O 1
ATOM 1435 N N . GLU A 1 193 ? 11.404 -0.929 4.017 1.00 95.25 193 GLU A N 1
ATOM 1436 C CA . GLU A 1 193 ? 11.917 -0.836 5.391 1.00 95.25 193 GLU A CA 1
ATOM 1437 C C . GLU A 1 193 ? 10.847 -0.368 6.385 1.00 95.25 193 GLU A C 1
ATOM 1439 O O . GLU A 1 193 ? 10.717 -0.944 7.466 1.00 95.25 193 GLU A O 1
ATOM 1444 N N . HIS A 1 194 ? 10.047 0.636 6.010 1.00 94.88 194 HIS A N 1
ATOM 1445 C CA . HIS A 1 194 ? 8.939 1.116 6.839 1.00 94.88 194 HIS A CA 1
ATOM 1446 C C . HIS A 1 194 ? 7.841 0.056 7.012 1.00 94.88 194 HIS A C 1
ATOM 1448 O O . HIS A 1 194 ? 7.354 -0.149 8.121 1.00 94.88 194 HIS A O 1
ATOM 1454 N N . LEU A 1 195 ? 7.482 -0.659 5.940 1.00 93.00 195 LEU A N 1
ATOM 1455 C CA . LEU A 1 195 ? 6.501 -1.749 5.998 1.00 93.00 195 LEU A CA 1
ATOM 1456 C C . LEU A 1 195 ? 6.992 -2.902 6.891 1.00 93.00 195 LEU A C 1
ATOM 1458 O O . LEU A 1 195 ? 6.242 -3.404 7.725 1.00 93.00 195 LEU A O 1
ATOM 1462 N N . GLU A 1 196 ? 8.265 -3.287 6.776 1.00 93.75 196 GLU A N 1
ATOM 1463 C CA . GLU A 1 196 ? 8.888 -4.306 7.632 1.00 93.75 196 GLU A CA 1
ATOM 1464 C C . GLU A 1 196 ? 8.934 -3.869 9.104 1.00 93.75 196 GLU A C 1
ATOM 1466 O O . GLU A 1 196 ? 8.718 -4.688 10.000 1.00 93.75 196 GLU A O 1
ATOM 1471 N N . ALA A 1 197 ? 9.216 -2.591 9.375 1.00 93.44 197 ALA A N 1
ATOM 1472 C CA . ALA A 1 197 ? 9.197 -2.044 10.730 1.00 93.44 197 ALA A CA 1
ATOM 1473 C C . ALA A 1 197 ? 7.794 -2.117 11.347 1.00 93.44 197 ALA A C 1
ATOM 1475 O O . ALA A 1 197 ? 7.649 -2.658 12.446 1.00 93.44 197 ALA A O 1
ATOM 1476 N N . ALA A 1 198 ? 6.769 -1.684 10.610 1.00 91.75 198 ALA A N 1
ATOM 1477 C CA . ALA A 1 198 ? 5.380 -1.768 11.050 1.00 91.75 198 ALA A CA 1
ATOM 1478 C C . ALA A 1 198 ? 4.925 -3.223 11.268 1.00 91.75 198 ALA A C 1
ATOM 1480 O O . ALA A 1 198 ? 4.284 -3.526 12.273 1.00 91.75 198 ALA A O 1
ATOM 1481 N N . ALA A 1 199 ? 5.313 -4.151 10.384 1.00 90.62 199 ALA A N 1
ATOM 1482 C CA . ALA A 1 199 ? 5.021 -5.578 10.542 1.00 90.62 199 ALA A CA 1
ATOM 1483 C C . ALA A 1 199 ? 5.637 -6.159 11.824 1.00 90.62 199 ALA A C 1
ATOM 1485 O O . ALA A 1 199 ? 4.976 -6.896 12.560 1.00 90.62 199 ALA A O 1
ATOM 1486 N N . ARG A 1 200 ? 6.902 -5.821 12.115 1.00 91.75 200 ARG A N 1
ATOM 1487 C CA . ARG A 1 200 ? 7.575 -6.242 13.353 1.00 91.75 200 ARG A CA 1
ATOM 1488 C C . ARG A 1 200 ? 6.873 -5.684 14.582 1.00 91.75 200 ARG A C 1
ATOM 1490 O O . ARG A 1 200 ? 6.613 -6.444 15.509 1.00 91.75 200 ARG A O 1
ATOM 1497 N N . GLN A 1 201 ? 6.546 -4.395 14.578 1.00 90.31 201 GLN A N 1
ATOM 1498 C CA . GLN A 1 201 ? 5.863 -3.761 15.701 1.00 90.31 201 GLN A CA 1
ATOM 1499 C C . GLN A 1 201 ? 4.497 -4.402 15.964 1.00 90.31 201 GLN A C 1
ATOM 1501 O O . GLN A 1 201 ? 4.216 -4.771 17.100 1.00 90.31 201 GLN A O 1
ATOM 1506 N N . LEU A 1 202 ? 3.698 -4.642 14.921 1.00 87.88 202 LEU A N 1
ATOM 1507 C CA . LEU A 1 202 ? 2.388 -5.276 15.068 1.00 87.88 202 LEU A CA 1
ATOM 1508 C C . LEU A 1 202 ? 2.485 -6.679 15.687 1.00 87.88 202 LEU A C 1
ATOM 1510 O O . LEU A 1 202 ? 1.665 -7.050 16.522 1.00 87.88 202 LEU A O 1
ATOM 1514 N N . ARG A 1 203 ? 3.509 -7.463 15.329 1.00 87.44 203 ARG A N 1
ATOM 1515 C CA . ARG A 1 203 ? 3.731 -8.776 15.958 1.00 87.44 203 ARG A CA 1
ATOM 1516 C C . ARG A 1 203 ? 4.138 -8.683 17.418 1.00 87.44 203 ARG A C 1
ATOM 1518 O O . ARG A 1 203 ? 3.745 -9.545 18.198 1.00 87.44 203 ARG A O 1
ATOM 1525 N N . LEU A 1 204 ? 4.931 -7.677 17.779 1.00 89.81 204 LEU A N 1
ATOM 1526 C CA . LEU A 1 204 ? 5.292 -7.434 19.173 1.00 89.81 204 LEU A CA 1
ATOM 1527 C C . LEU A 1 204 ? 4.057 -7.045 19.988 1.00 89.81 204 LEU A C 1
ATOM 1529 O O . LEU A 1 204 ? 3.871 -7.581 21.074 1.00 89.81 204 LEU A O 1
ATOM 1533 N N . GLU A 1 205 ? 3.192 -6.190 19.443 1.00 84.31 205 GLU A N 1
ATOM 1534 C CA . GLU A 1 205 ? 1.930 -5.790 20.075 1.00 84.31 205 GLU A CA 1
ATOM 1535 C C . GLU A 1 205 ? 1.004 -7.005 20.275 1.00 84.31 205 GLU A C 1
ATOM 1537 O O . GLU A 1 205 ? 0.648 -7.321 21.411 1.00 84.31 205 GLU A O 1
ATOM 1542 N N . LEU A 1 206 ? 0.734 -7.785 19.221 1.00 75.38 206 LEU A N 1
ATOM 1543 C CA . LEU A 1 206 ? -0.095 -8.998 19.312 1.00 75.38 206 LEU A CA 1
ATOM 1544 C C . LEU A 1 206 ? 0.508 -10.058 20.248 1.00 75.38 206 LEU A C 1
ATOM 1546 O O . LEU A 1 206 ? -0.209 -10.703 21.010 1.00 75.38 206 LEU A O 1
ATOM 1550 N N . GLY A 1 207 ? 1.830 -10.241 20.221 1.00 71.81 207 GLY A N 1
ATOM 1551 C CA . GLY A 1 207 ? 2.533 -11.149 21.128 1.00 71.81 207 GLY A CA 1
ATOM 1552 C C . GLY A 1 207 ? 2.489 -10.687 22.587 1.00 71.81 207 GLY A C 1
ATOM 1553 O O . GLY A 1 207 ? 2.380 -11.520 23.485 1.00 71.81 207 GLY A O 1
ATOM 1554 N N . SER A 1 208 ? 2.528 -9.372 22.830 1.00 63.69 208 SER A N 1
ATOM 1555 C CA . SER A 1 208 ? 2.421 -8.780 24.169 1.00 63.69 208 SER A CA 1
ATOM 1556 C C . SER A 1 208 ? 1.024 -8.931 24.763 1.00 63.69 208 SER A C 1
ATOM 1558 O O . SER A 1 208 ? 0.903 -9.183 25.964 1.00 63.69 208 SER A O 1
ATOM 1560 N N . ASP A 1 209 ? -0.015 -8.898 23.924 1.00 59.94 209 ASP A N 1
ATOM 1561 C CA . ASP A 1 209 ? -1.371 -9.192 24.366 1.00 59.94 209 ASP A CA 1
ATOM 1562 C C . ASP A 1 209 ? -1.434 -10.614 24.908 1.00 59.94 209 ASP A C 1
ATOM 1564 O O . ASP A 1 209 ? -1.868 -10.782 26.040 1.00 59.94 209 ASP A O 1
ATOM 1568 N N . PHE A 1 210 ? -0.905 -11.622 24.197 1.00 50.19 210 PHE A N 1
ATOM 1569 C CA . PHE A 1 210 ? -0.859 -13.021 24.661 1.00 50.19 210 PHE A CA 1
ATOM 1570 C C . PHE A 1 210 ? -0.202 -13.234 26.035 1.00 50.19 210 PHE A C 1
ATOM 1572 O O . PHE A 1 210 ? -0.585 -14.177 26.729 1.00 50.19 210 PHE A O 1
ATOM 1579 N N . VAL A 1 211 ? 0.719 -12.361 26.450 1.00 51.69 211 VAL A N 1
ATOM 1580 C CA . VAL A 1 211 ? 1.409 -12.432 27.749 1.00 51.69 211 VAL A CA 1
ATOM 1581 C C . VAL A 1 211 ? 0.552 -11.891 28.903 1.00 51.69 211 VAL A C 1
ATOM 1583 O O . VAL A 1 211 ? 0.769 -12.294 30.047 1.00 51.69 211 VAL A O 1
ATOM 1586 N N . ARG A 1 212 ? -0.465 -11.050 28.650 1.00 44.91 212 ARG A N 1
ATOM 1587 C CA . ARG A 1 212 ? -1.382 -10.608 29.715 1.00 44.91 212 ARG A CA 1
ATOM 1588 C C . ARG A 1 212 ? -2.314 -11.746 30.159 1.00 44.91 212 ARG A C 1
ATOM 1590 O O . ARG A 1 212 ? -2.957 -12.352 29.284 1.00 44.91 212 ARG A O 1
ATOM 1597 N N . PRO A 1 213 ? -2.434 -12.020 31.479 1.00 41.47 213 PRO A N 1
ATOM 1598 C CA . PRO A 1 213 ? -3.335 -13.034 32.020 1.00 41.47 213 PRO A CA 1
ATOM 1599 C C . PRO A 1 213 ? -4.758 -12.863 31.484 1.00 41.47 213 PRO A C 1
ATOM 1601 O O . PRO A 1 213 ? -5.285 -11.754 31.412 1.00 41.47 213 PRO A O 1
ATOM 1604 N N . ARG A 1 214 ? -5.398 -13.976 31.108 1.00 40.94 214 ARG A N 1
ATOM 1605 C CA . ARG A 1 214 ? -6.758 -14.003 30.533 1.00 40.94 214 ARG A CA 1
ATOM 1606 C C . ARG A 1 214 ? -7.796 -13.306 31.428 1.00 40.94 214 ARG A C 1
ATOM 1608 O O . ARG A 1 214 ? -8.767 -12.762 30.915 1.00 40.94 214 ARG A O 1
ATOM 1615 N N . GLU A 1 215 ? -7.559 -13.303 32.737 1.00 43.53 215 GLU A N 1
ATOM 1616 C CA . GLU A 1 215 ? -8.411 -12.667 33.744 1.00 43.53 215 GLU A CA 1
ATOM 1617 C C . GLU A 1 215 ? -8.363 -11.133 33.672 1.00 43.53 215 GLU A C 1
ATOM 1619 O O . GLU A 1 215 ? -9.401 -10.501 33.815 1.00 43.53 215 GLU A O 1
ATOM 1624 N N . GLU A 1 216 ? -7.218 -10.530 33.334 1.00 45.34 216 GLU A N 1
ATOM 1625 C CA . GLU A 1 216 ? -7.079 -9.069 33.189 1.00 45.34 216 GLU A CA 1
ATOM 1626 C C . GLU A 1 216 ? -7.671 -8.538 31.875 1.00 45.34 216 GLU A C 1
ATOM 1628 O O . GLU A 1 216 ? -8.071 -7.380 31.791 1.00 45.34 216 GLU A O 1
ATOM 1633 N N . ARG A 1 217 ? -7.757 -9.378 30.833 1.00 48.88 217 ARG A N 1
ATOM 1634 C CA . ARG A 1 217 ? -8.394 -8.993 29.561 1.00 48.88 217 ARG A CA 1
ATOM 1635 C C . ARG A 1 217 ? -9.915 -9.015 29.630 1.00 48.88 217 ARG A C 1
ATOM 1637 O O . ARG A 1 217 ? -10.554 -8.168 29.022 1.00 48.88 217 ARG A O 1
ATOM 1644 N N . ALA A 1 218 ? -10.486 -9.961 30.374 1.00 45.44 218 ALA A N 1
ATOM 1645 C CA . ALA A 1 218 ? -11.930 -10.033 30.568 1.00 45.44 218 ALA A CA 1
ATOM 1646 C C . ALA A 1 218 ? -12.445 -8.914 31.489 1.00 45.44 218 ALA A C 1
ATOM 1648 O O . ALA A 1 218 ? -13.528 -8.386 31.256 1.00 45.44 218 ALA A O 1
ATOM 1649 N N . THR A 1 219 ? -11.669 -8.526 32.506 1.00 46.84 219 THR A N 1
ATOM 1650 C CA . THR A 1 219 ? -12.051 -7.445 33.427 1.00 46.84 219 THR A CA 1
ATOM 1651 C C . THR A 1 219 ? -11.896 -6.060 32.811 1.00 46.84 219 THR A C 1
ATOM 1653 O O . THR A 1 219 ? -12.721 -5.202 33.099 1.00 46.84 219 THR A O 1
ATOM 1656 N N . ALA A 1 220 ? -10.904 -5.838 31.941 1.00 52.81 220 ALA A N 1
ATOM 1657 C CA . ALA A 1 220 ? -10.730 -4.556 31.258 1.00 52.81 220 ALA A CA 1
ATOM 1658 C C . ALA A 1 220 ? -11.868 -4.258 30.264 1.00 52.81 220 ALA A C 1
ATOM 1660 O O . ALA A 1 220 ? -12.424 -3.170 30.311 1.00 52.81 220 ALA A O 1
ATOM 1661 N N . THR A 1 221 ? -12.265 -5.227 29.428 1.00 48.19 221 THR A N 1
ATOM 1662 C CA . THR A 1 221 ? -13.389 -5.054 28.485 1.00 48.19 221 THR A CA 1
ATOM 1663 C C . THR A 1 221 ? -14.727 -4.889 29.209 1.00 48.19 221 THR A C 1
ATOM 1665 O O . THR A 1 221 ? -15.487 -3.992 28.878 1.00 48.19 221 THR A O 1
ATOM 1668 N N . ALA A 1 222 ? -14.993 -5.689 30.250 1.00 48.91 222 ALA A N 1
ATOM 1669 C CA . ALA A 1 222 ? -16.239 -5.574 31.011 1.00 48.91 222 ALA A CA 1
ATOM 1670 C C . ALA A 1 222 ? -16.340 -4.270 31.826 1.00 48.91 222 ALA A C 1
ATOM 1672 O O . ALA A 1 222 ? -17.442 -3.797 32.082 1.00 48.91 222 ALA A O 1
ATOM 1673 N N . ALA A 1 223 ? -15.207 -3.703 32.256 1.00 51.09 223 ALA A N 1
ATOM 1674 C CA . ALA A 1 223 ? -15.179 -2.424 32.959 1.00 51.09 223 ALA A CA 1
ATOM 1675 C C . ALA A 1 223 ? -15.369 -1.227 32.013 1.00 51.09 223 ALA A C 1
ATOM 1677 O O . ALA A 1 223 ? -16.019 -0.267 32.414 1.00 51.09 223 ALA A O 1
ATOM 1678 N N . ASP A 1 224 ? -14.839 -1.293 30.785 1.00 52.41 224 ASP A N 1
ATOM 1679 C CA . ASP A 1 224 ? -15.039 -0.260 29.755 1.00 52.41 224 ASP A CA 1
ATOM 1680 C C . ASP A 1 224 ? -16.495 -0.249 29.262 1.00 52.41 224 ASP A C 1
ATOM 1682 O O . ASP A 1 224 ? -17.118 0.809 29.238 1.00 52.41 224 ASP A O 1
ATOM 1686 N N . ASP A 1 225 ? -17.076 -1.424 28.980 1.00 50.34 225 ASP A N 1
ATOM 1687 C CA . ASP A 1 225 ? -18.484 -1.545 28.568 1.00 50.34 225 ASP A CA 1
ATOM 1688 C C . ASP A 1 225 ? -19.441 -1.053 29.673 1.00 50.34 225 ASP A C 1
ATOM 1690 O O . ASP A 1 225 ? -20.413 -0.362 29.388 1.00 50.34 225 ASP A O 1
ATOM 1694 N N . ALA A 1 226 ? -19.150 -1.347 30.949 1.00 55.53 226 ALA A N 1
ATOM 1695 C CA . ALA A 1 226 ? -19.962 -0.878 32.077 1.00 55.53 226 ALA A CA 1
ATOM 1696 C C . ALA A 1 226 ? -19.815 0.630 32.356 1.00 55.53 226 ALA A C 1
ATOM 1698 O O . ALA A 1 226 ? -20.710 1.232 32.948 1.00 55.53 226 ALA A O 1
ATOM 1699 N N . ALA A 1 227 ? -18.688 1.238 31.977 1.00 54.22 227 ALA A N 1
ATOM 1700 C CA . ALA A 1 227 ? -18.474 2.675 32.109 1.00 54.22 227 ALA A CA 1
ATOM 1701 C C . ALA A 1 227 ? -19.178 3.469 30.995 1.00 54.22 227 ALA A C 1
ATOM 1703 O O . ALA A 1 227 ? -19.673 4.560 31.271 1.00 54.22 227 ALA A O 1
ATOM 1704 N N . ASP A 1 228 ? -19.253 2.917 29.779 1.00 49.62 228 ASP A N 1
ATOM 1705 C CA . ASP A 1 228 ? -19.967 3.514 28.638 1.00 49.62 228 ASP A CA 1
ATOM 1706 C C . ASP A 1 228 ? -21.496 3.438 28.847 1.00 49.62 228 ASP A C 1
ATOM 1708 O O . ASP A 1 228 ? -22.189 4.441 28.690 1.00 49.62 228 ASP A O 1
ATOM 1712 N N . ASP A 1 229 ? -22.013 2.299 29.334 1.00 52.19 229 ASP A N 1
ATOM 1713 C CA . ASP A 1 229 ? -23.444 2.099 29.656 1.00 52.19 229 ASP A CA 1
ATOM 1714 C C . ASP A 1 229 ? -23.905 3.031 30.800 1.00 52.19 229 ASP A C 1
ATOM 1716 O O . ASP A 1 229 ? -24.964 3.655 30.745 1.00 52.19 229 ASP A O 1
ATOM 1720 N N . ALA A 1 230 ? -23.055 3.222 31.819 1.00 56.66 230 ALA A N 1
ATOM 1721 C CA . ALA A 1 230 ? -23.327 4.146 32.923 1.00 56.66 230 ALA A CA 1
ATOM 1722 C C . ALA A 1 230 ? -23.253 5.633 32.520 1.00 56.66 230 ALA A C 1
ATOM 1724 O O . ALA A 1 230 ? -23.831 6.480 33.208 1.00 56.66 230 ALA A O 1
ATOM 1725 N N . ALA A 1 231 ? -22.529 5.966 31.446 1.00 54.44 231 ALA A N 1
ATOM 1726 C CA . ALA A 1 231 ? -22.474 7.320 30.902 1.00 54.44 231 ALA A CA 1
ATOM 1727 C C . ALA A 1 231 ? -23.715 7.637 30.047 1.00 54.44 231 ALA A C 1
ATOM 1729 O O . ALA A 1 231 ? -24.253 8.738 30.166 1.00 54.44 231 ALA A O 1
ATOM 1730 N N . ASP A 1 232 ? -24.213 6.670 29.269 1.00 48.09 232 ASP A N 1
ATOM 1731 C CA . ASP A 1 232 ? -25.430 6.810 28.449 1.00 48.09 232 ASP A CA 1
ATOM 1732 C C . ASP A 1 232 ? -26.698 6.934 29.326 1.00 48.09 232 ASP A C 1
ATOM 1734 O O . ASP A 1 232 ? -27.541 7.814 29.120 1.00 48.09 232 ASP A O 1
ATOM 1738 N N . ASP A 1 233 ? -26.779 6.158 30.416 1.00 54.84 233 ASP A N 1
ATOM 1739 C CA . ASP A 1 233 ? -27.866 6.249 31.407 1.00 54.84 233 ASP A CA 1
ATOM 1740 C C . ASP A 1 233 ? -27.898 7.599 32.156 1.00 54.84 233 ASP A C 1
ATOM 1742 O O . ASP A 1 233 ? -28.964 8.082 32.560 1.00 54.84 233 ASP A O 1
ATOM 1746 N N . ALA A 1 234 ? -26.739 8.238 32.351 1.00 55.53 234 ALA A N 1
ATOM 1747 C CA . ALA A 1 234 ? -26.640 9.525 33.037 1.00 55.53 234 ALA A CA 1
ATOM 1748 C C . ALA A 1 234 ? -27.086 10.707 32.154 1.00 55.53 234 ALA A C 1
ATOM 1750 O O . ALA A 1 234 ? -27.619 11.693 32.677 1.00 55.53 234 ALA A O 1
ATOM 1751 N N . GLU A 1 235 ? -26.921 10.613 30.831 1.00 53.12 235 GLU A N 1
ATOM 1752 C CA . GLU A 1 235 ? -27.369 11.644 29.885 1.00 53.12 235 GLU A CA 1
ATOM 1753 C C . GLU A 1 235 ? -28.862 11.504 29.522 1.00 53.12 235 GLU A C 1
ATOM 1755 O O . GLU A 1 235 ? -29.535 12.511 29.282 1.00 53.12 235 GLU A O 1
ATOM 1760 N N . GLY A 1 236 ? -29.439 10.298 29.608 1.00 49.34 236 GLY A N 1
ATOM 1761 C CA . GLY A 1 236 ? -30.854 10.030 29.309 1.00 49.34 236 GLY A CA 1
ATOM 1762 C C . GLY A 1 236 ? -31.892 10.547 30.324 1.00 49.34 236 GLY A C 1
ATOM 1763 O O . GLY A 1 236 ? -33.076 10.623 29.992 1.00 49.34 236 GLY A O 1
ATOM 1764 N N . HIS A 1 237 ? -31.503 10.932 31.550 1.00 50.72 237 HIS A N 1
ATOM 1765 C CA . HIS A 1 237 ? -32.457 11.276 32.627 1.00 50.72 237 HIS A CA 1
ATOM 1766 C C . HIS A 1 237 ? -32.673 12.784 32.885 1.00 50.72 237 HIS A C 1
ATOM 1768 O O . HIS A 1 237 ? -33.382 13.152 33.819 1.00 50.72 237 HIS A O 1
ATOM 1774 N N . THR A 1 238 ? -32.104 13.695 32.086 1.00 51.06 238 THR A N 1
ATOM 1775 C CA . THR A 1 238 ? -32.209 15.153 32.353 1.00 51.06 238 THR A CA 1
ATOM 1776 C C . THR A 1 238 ? -33.205 15.920 31.472 1.00 51.06 238 THR A C 1
ATOM 1778 O O . THR A 1 238 ? -33.264 17.148 31.537 1.00 51.06 238 THR A O 1
ATOM 1781 N N . GLY A 1 239 ? -34.045 15.228 30.697 1.00 52.28 239 GLY A N 1
ATOM 1782 C CA . GLY A 1 239 ? -34.895 15.849 29.677 1.00 52.28 239 GLY A CA 1
ATOM 1783 C C . GLY A 1 239 ? -36.393 15.549 29.746 1.00 52.28 239 GLY A C 1
ATOM 1784 O O . GLY A 1 239 ? -36.955 15.253 28.701 1.00 52.28 239 GLY A O 1
ATOM 1785 N N . ASP A 1 240 ? -37.061 15.636 30.900 1.00 49.72 240 ASP A N 1
ATOM 1786 C CA . ASP A 1 240 ? -38.519 15.860 30.905 1.00 49.72 240 ASP A CA 1
ATOM 1787 C C . ASP A 1 240 ? -38.998 16.523 32.207 1.00 49.72 240 ASP A C 1
ATOM 1789 O O . ASP A 1 240 ? -38.667 16.073 33.303 1.00 49.72 240 ASP A O 1
ATOM 1793 N N . GLY A 1 241 ? -39.783 17.598 32.087 1.00 51.00 241 GLY A N 1
ATOM 1794 C CA . GLY A 1 241 ? -40.464 18.226 33.225 1.00 51.00 241 GLY A CA 1
ATOM 1795 C C . GLY A 1 241 ? -40.221 19.724 33.440 1.00 51.00 241 GLY A C 1
ATOM 1796 O O . GLY A 1 241 ? -39.883 20.133 34.550 1.00 51.00 241 GLY A O 1
ATOM 1797 N N . ALA A 1 242 ? -40.448 20.571 32.431 1.00 49.72 242 ALA A N 1
ATOM 1798 C CA . ALA A 1 242 ? -40.678 22.002 32.664 1.00 49.72 242 ALA A CA 1
ATOM 1799 C C . ALA A 1 242 ? -41.759 22.577 31.732 1.00 49.72 242 ALA A C 1
ATOM 1801 O O . ALA A 1 242 ? -41.513 22.869 30.565 1.00 49.72 242 ALA A O 1
ATOM 1802 N N . GLY A 1 243 ? -42.947 22.783 32.302 1.00 45.56 243 GLY A N 1
ATOM 1803 C CA . GLY A 1 243 ? -44.101 23.474 31.718 1.00 45.56 243 GLY A CA 1
ATOM 1804 C C . GLY A 1 243 ? -45.370 22.757 32.172 1.00 45.56 243 GLY A C 1
ATOM 1805 O O . GLY A 1 243 ? -45.463 21.550 32.027 1.00 45.56 243 GLY A O 1
ATOM 1806 N N . ASP A 1 244 ? -46.387 23.359 32.762 1.00 52.56 244 ASP A N 1
ATOM 1807 C CA . ASP A 1 244 ? -46.781 24.743 32.987 1.00 52.56 244 ASP A CA 1
ATOM 1808 C C . ASP A 1 244 ? -48.006 24.606 33.910 1.00 52.56 244 ASP A C 1
ATOM 1810 O O . ASP A 1 244 ? -48.900 23.840 33.564 1.00 52.56 244 ASP A O 1
ATOM 1814 N N . ASP A 1 245 ? -48.056 25.255 35.077 1.00 49.41 245 ASP A N 1
ATOM 1815 C CA . ASP A 1 245 ? -49.365 25.612 35.642 1.00 49.41 245 ASP A CA 1
ATOM 1816 C C . ASP A 1 245 ? -49.246 26.727 36.687 1.00 49.41 245 ASP A C 1
ATOM 1818 O O . ASP A 1 245 ? -48.766 26.549 37.812 1.00 49.41 245 ASP A O 1
ATOM 1822 N N . ARG A 1 246 ? -49.673 27.924 36.286 1.00 52.25 246 ARG A N 1
ATOM 1823 C CA . ARG A 1 246 ? -49.848 29.085 37.156 1.00 52.25 246 ARG A CA 1
ATOM 1824 C C . ARG A 1 246 ? -51.341 29.291 37.425 1.00 52.25 246 ARG A C 1
ATOM 1826 O O . ARG A 1 246 ? -52.039 29.849 36.591 1.00 52.25 246 ARG A O 1
ATOM 1833 N N . GLY A 1 247 ? -51.739 29.027 38.670 1.00 49.25 247 GLY A N 1
ATOM 1834 C CA . GLY A 1 247 ? -52.540 29.959 39.475 1.00 49.25 247 GLY A CA 1
ATOM 1835 C C . GLY A 1 247 ? -54.071 29.845 39.444 1.00 49.25 247 GLY A C 1
ATOM 1836 O O . GLY A 1 247 ? -54.707 30.255 38.485 1.00 49.25 247 GLY A O 1
ATOM 1837 N N . ALA A 1 248 ? -54.646 29.449 40.584 1.00 47.81 248 ALA A N 1
ATOM 1838 C CA . ALA A 1 248 ? -55.862 29.998 41.216 1.00 47.81 248 ALA A CA 1
ATOM 1839 C C . ALA A 1 248 ? -56.019 29.283 42.579 1.00 47.81 248 ALA A C 1
ATOM 1841 O O . ALA A 1 248 ? -56.006 28.061 42.634 1.00 47.81 248 ALA A O 1
ATOM 1842 N N . ASP A 1 249 ? -55.813 29.961 43.707 1.00 50.84 249 ASP A N 1
ATOM 1843 C CA . ASP A 1 249 ? -56.822 30.677 44.511 1.00 50.84 249 ASP A CA 1
ATOM 1844 C C . ASP A 1 249 ? -57.800 29.746 45.264 1.00 50.84 249 ASP A C 1
ATOM 1846 O O . ASP A 1 249 ? -58.448 28.893 44.664 1.00 50.84 249 ASP A O 1
ATOM 1850 N N . GLY A 1 250 ? -57.901 29.912 46.591 1.00 46.69 250 GLY A N 1
ATOM 1851 C CA . GLY A 1 250 ? -58.850 29.160 47.428 1.00 46.69 250 GLY A CA 1
ATOM 1852 C C . GLY A 1 250 ? -58.381 28.818 48.848 1.00 46.69 250 GLY A C 1
ATOM 1853 O O . GLY A 1 250 ? -57.954 27.703 49.130 1.00 46.69 250 GLY A O 1
ATOM 1854 N N . THR A 1 251 ? -58.505 29.778 49.765 1.00 57.91 251 THR A N 1
ATOM 1855 C CA . THR A 1 251 ? -58.436 29.617 51.233 1.00 57.91 251 THR A CA 1
ATOM 1856 C C . THR A 1 251 ? -59.453 28.571 51.777 1.00 57.91 251 THR A C 1
ATOM 1858 O O . THR A 1 251 ? -60.561 28.500 51.250 1.00 57.91 251 THR A O 1
ATOM 1861 N N . PRO A 1 252 ? -59.136 27.789 52.841 1.00 73.25 252 PRO A N 1
ATOM 1862 C CA . PRO A 1 252 ? -60.020 26.774 53.472 1.00 73.25 252 PRO A CA 1
ATOM 1863 C C . PRO A 1 252 ? -60.936 27.409 54.555 1.00 73.25 252 PRO A C 1
ATOM 1865 O O . PRO A 1 252 ? -60.612 28.531 54.958 1.00 73.25 252 PRO A O 1
ATOM 1868 N N . PRO A 1 253 ? -62.042 26.797 55.082 1.00 64.75 253 PRO A N 1
ATOM 1869 C CA . PRO A 1 253 ? -62.046 25.596 55.975 1.00 64.75 253 PRO A CA 1
ATOM 1870 C C . PRO A 1 253 ? -63.428 24.841 56.026 1.00 64.75 253 PRO A C 1
ATOM 1872 O O . PRO A 1 253 ? -64.223 25.018 55.108 1.00 64.75 253 PRO A O 1
ATOM 1875 N N . PRO A 1 254 ? -63.856 24.156 57.121 1.00 68.94 254 PRO A N 1
ATOM 1876 C CA . PRO A 1 254 ? -63.316 23.012 57.884 1.00 68.94 254 PRO A CA 1
ATOM 1877 C C . PRO A 1 254 ? -64.243 21.755 57.814 1.00 68.94 254 PRO A C 1
ATOM 1879 O O . PRO A 1 254 ? -65.316 21.814 57.213 1.00 68.94 254 PRO A O 1
ATOM 1882 N N . PRO A 1 255 ? -63.886 20.615 58.450 1.00 67.31 255 PRO A N 1
ATOM 1883 C CA . PRO A 1 255 ? -64.720 19.411 58.439 1.00 67.31 255 PRO A CA 1
ATOM 1884 C C . PRO A 1 255 ? -65.798 19.423 59.536 1.00 67.31 255 PRO A C 1
ATOM 1886 O O . PRO A 1 255 ? -65.520 19.754 60.689 1.00 67.31 255 PRO A O 1
ATOM 1889 N N . GLY A 1 256 ? -67.012 18.985 59.198 1.00 54.88 256 GLY A N 1
ATOM 1890 C CA . GLY A 1 256 ? -68.045 18.661 60.181 1.00 54.88 256 GLY A CA 1
ATOM 1891 C C . GLY A 1 256 ? -69.363 18.219 59.546 1.00 54.88 256 GLY A C 1
ATOM 1892 O O . GLY A 1 256 ? -69.972 19.003 58.821 1.00 54.88 256 GLY A O 1
ATOM 1893 N N . GLY A 1 257 ? -69.804 16.997 59.872 1.00 45.91 257 GLY A N 1
ATOM 1894 C CA . GLY A 1 257 ? -71.134 16.458 59.557 1.00 45.91 257 GLY A CA 1
ATOM 1895 C C . GLY A 1 257 ? -71.102 15.134 58.822 1.00 45.91 257 GLY A C 1
ATOM 1896 O O . GLY A 1 257 ? -71.132 15.183 57.577 1.00 45.91 257 GLY A O 1
#

Nearest PDB structures (foldseek):
  7a0g-assembly1_GGG  TM=1.950E-01  e=3.345E+00  Serratia marcescens
  6ixe-assembly1_A  TM=1.961E-01  e=7.022E+00  Homo sapiens